Protein AF-A0A960RMK4-F1 (afdb_monomer_lite)

Structure (mmCIF, N/CA/C/O backbone):
data_AF-A0A960RMK4-F1
#
_entry.id   AF-A0A960RMK4-F1
#
loop_
_atom_site.group_PDB
_atom_site.id
_atom_site.type_symbol
_atom_site.label_atom_id
_atom_site.label_alt_id
_atom_site.label_comp_id
_atom_site.label_asym_id
_atom_site.label_entity_id
_atom_site.label_seq_id
_atom_site.pdbx_PDB_ins_code
_atom_site.Cartn_x
_atom_site.Cartn_y
_atom_site.Cartn_z
_atom_site.occupancy
_atom_site.B_iso_or_equiv
_atom_site.auth_seq_id
_atom_site.auth_comp_id
_atom_site.auth_asym_id
_atom_site.auth_atom_id
_atom_site.pdbx_PDB_model_num
ATOM 1 N N . MET A 1 1 ? -13.313 -23.308 -26.330 1.00 58.47 1 MET A N 1
ATOM 2 C CA . MET A 1 1 ? -13.647 -21.913 -26.695 1.00 58.47 1 MET A CA 1
ATOM 3 C C . MET A 1 1 ? -13.134 -20.930 -25.652 1.00 58.47 1 MET A C 1
ATOM 5 O O . MET A 1 1 ? -12.394 -20.040 -26.036 1.00 58.47 1 MET A O 1
ATOM 9 N N . GLU A 1 2 ? -13.405 -21.123 -24.357 1.00 51.91 2 GLU A N 1
ATOM 10 C CA . GLU A 1 2 ? -12.870 -20.263 -23.277 1.00 51.91 2 GLU A CA 1
ATOM 11 C C . GLU A 1 2 ? -11.334 -20.211 -23.240 1.00 51.91 2 GLU A C 1
ATOM 13 O O . GLU A 1 2 ? -10.766 -19.130 -23.286 1.00 51.91 2 GLU A O 1
ATOM 18 N N . LEU A 1 3 ? -10.645 -21.354 -23.345 1.00 53.25 3 LEU A N 1
ATOM 19 C CA . LEU A 1 3 ? -9.173 -21.387 -23.418 1.00 53.25 3 LEU A CA 1
ATOM 20 C C . LEU A 1 3 ? -8.594 -20.577 -24.599 1.00 53.25 3 LEU A C 1
ATOM 22 O O . LEU A 1 3 ? -7.519 -19.992 -24.498 1.00 53.25 3 LEU A O 1
ATOM 26 N N . VAL A 1 4 ? -9.311 -20.540 -25.728 1.00 59.16 4 VAL A N 1
ATOM 27 C CA . VAL A 1 4 ? -8.919 -19.752 -26.908 1.00 59.16 4 VAL A CA 1
ATOM 28 C C . VAL A 1 4 ? -9.184 -18.267 -26.656 1.00 59.16 4 VAL A C 1
ATOM 30 O O . VAL A 1 4 ? -8.341 -17.447 -27.003 1.00 59.16 4 VAL A O 1
ATOM 33 N N . ARG A 1 5 ? -10.299 -17.929 -25.989 1.00 64.38 5 ARG A N 1
ATOM 34 C CA . ARG A 1 5 ? -10.624 -16.566 -25.542 1.00 64.38 5 ARG A CA 1
ATOM 35 C C . ARG A 1 5 ? -9.543 -15.996 -24.638 1.00 64.38 5 ARG A C 1
ATOM 37 O O . ARG A 1 5 ? -9.053 -14.904 -24.896 1.00 64.38 5 ARG A O 1
ATOM 44 N N . ASP A 1 6 ? -9.172 -16.743 -23.607 1.00 62.78 6 ASP A N 1
ATOM 45 C CA . ASP A 1 6 ? -8.275 -16.262 -22.559 1.00 62.78 6 ASP A CA 1
ATOM 46 C C . ASP A 1 6 ? -6.847 -16.120 -23.084 1.00 62.78 6 ASP A C 1
ATOM 48 O O . ASP A 1 6 ? -6.177 -15.127 -22.804 1.00 62.78 6 ASP A O 1
ATOM 52 N N . LYS A 1 7 ? -6.412 -17.048 -23.949 1.00 66.94 7 LYS A N 1
ATOM 53 C CA . LYS A 1 7 ? -5.137 -16.921 -24.662 1.00 66.94 7 LYS A CA 1
ATOM 54 C C . LYS A 1 7 ? -5.109 -15.676 -25.550 1.00 66.94 7 LYS A C 1
ATOM 56 O O . LYS A 1 7 ? -4.106 -14.967 -25.574 1.00 66.94 7 LYS A O 1
ATOM 61 N N . LEU A 1 8 ? -6.204 -15.392 -26.254 1.00 62.94 8 LEU A N 1
ATOM 62 C CA . LEU A 1 8 ? -6.279 -14.237 -27.139 1.00 62.94 8 LEU A CA 1
ATOM 63 C C . LEU A 1 8 ? -6.331 -12.912 -26.363 1.00 62.94 8 LEU A C 1
ATOM 65 O O . LEU A 1 8 ? -5.638 -11.966 -26.727 1.00 62.94 8 LEU A O 1
ATOM 69 N N . MET A 1 9 ? -7.092 -12.855 -25.265 1.00 65.44 9 MET A N 1
ATOM 70 C CA . MET A 1 9 ? -7.125 -11.699 -24.362 1.00 65.44 9 MET A CA 1
ATOM 71 C C . MET A 1 9 ? -5.750 -11.422 -23.761 1.00 65.44 9 MET A C 1
ATOM 73 O O . MET A 1 9 ? -5.305 -10.279 -23.772 1.00 65.44 9 MET A O 1
ATOM 77 N N . PHE A 1 10 ? -5.038 -12.464 -23.330 1.00 70.38 10 PHE A N 1
ATOM 78 C CA . PHE A 1 10 ? -3.675 -12.339 -22.825 1.00 70.38 10 PHE A CA 1
ATOM 79 C C . PHE A 1 10 ? -2.706 -11.812 -23.892 1.00 70.38 10 PHE A C 1
ATOM 81 O O . PHE A 1 10 ? -1.902 -10.923 -23.616 1.00 70.38 10 PHE A O 1
ATOM 88 N N . GLU A 1 11 ? -2.780 -12.317 -25.129 1.00 68.00 11 GLU A N 1
ATOM 89 C CA . GLU A 1 11 ? -1.941 -11.817 -26.224 1.00 68.00 11 GLU A CA 1
ATOM 90 C C . GLU A 1 11 ? -2.252 -10.359 -26.579 1.00 68.00 11 GLU A C 1
ATOM 92 O O . GLU A 1 11 ? -1.323 -9.599 -26.860 1.00 68.00 11 GLU A O 1
ATOM 97 N N . ILE A 1 12 ? -3.522 -9.949 -26.516 1.00 66.38 12 ILE A N 1
ATOM 98 C CA . ILE A 1 12 ? -3.953 -8.561 -26.712 1.00 66.38 12 ILE A CA 1
ATOM 99 C C . ILE A 1 12 ? -3.427 -7.672 -25.579 1.00 66.38 12 ILE A C 1
ATOM 101 O O . ILE A 1 12 ? -2.800 -6.648 -25.849 1.00 66.38 12 ILE A O 1
ATOM 105 N N . GLU A 1 13 ? -3.621 -8.062 -24.320 1.00 68.69 13 GLU A N 1
ATOM 106 C CA . GLU A 1 13 ? -3.177 -7.294 -23.151 1.00 68.69 13 GLU A CA 1
ATOM 107 C C . GLU A 1 13 ? -1.658 -7.148 -23.103 1.00 68.69 13 GLU A C 1
ATOM 109 O O . GLU A 1 13 ? -1.150 -6.043 -22.919 1.00 68.69 13 GLU A O 1
ATOM 114 N N . ASN A 1 14 ? -0.925 -8.231 -23.357 1.00 68.38 14 ASN A N 1
ATOM 115 C CA . ASN A 1 14 ? 0.532 -8.209 -23.395 1.00 68.38 14 ASN A CA 1
ATOM 116 C C . ASN A 1 14 ? 1.047 -7.388 -24.589 1.00 68.38 14 ASN A C 1
ATOM 118 O O . ASN A 1 14 ? 2.024 -6.653 -24.470 1.00 68.38 14 ASN A O 1
ATOM 122 N N . SER A 1 15 ? 0.353 -7.443 -25.731 1.00 64.50 15 SER A N 1
ATOM 123 C CA . SER A 1 15 ? 0.659 -6.594 -26.885 1.00 64.50 15 SER A CA 1
ATOM 124 C C . SER A 1 15 ? 0.472 -5.114 -26.550 1.00 64.50 15 SER A C 1
ATOM 126 O O . SER A 1 15 ? 1.377 -4.326 -26.811 1.00 64.50 15 SER A O 1
ATOM 128 N N . PHE A 1 16 ? -0.635 -4.729 -25.906 1.00 64.69 16 PHE A N 1
ATOM 129 C CA . PHE A 1 16 ? -0.842 -3.353 -25.441 1.00 64.69 16 PHE A CA 1
ATOM 130 C C . PHE A 1 16 ? 0.219 -2.915 -24.430 1.00 64.69 16 PHE A C 1
ATOM 132 O O . PHE A 1 16 ? 0.736 -1.807 -24.554 1.00 64.69 16 PHE A O 1
ATOM 139 N N . LEU A 1 17 ? 0.603 -3.793 -23.499 1.00 61.59 17 LEU A N 1
ATOM 140 C CA . LEU A 1 17 ? 1.671 -3.526 -22.539 1.00 61.59 17 LEU A CA 1
ATOM 141 C C . LEU A 1 17 ? 2.999 -3.253 -23.270 1.00 61.59 17 LEU A C 1
ATOM 143 O O . LEU A 1 17 ? 3.640 -2.227 -23.063 1.00 61.59 17 LEU A O 1
ATOM 147 N N . ILE A 1 18 ? 3.387 -4.119 -24.208 1.00 58.09 18 ILE A N 1
ATOM 148 C CA . ILE A 1 18 ? 4.608 -3.949 -25.011 1.00 58.09 18 ILE A CA 1
ATOM 149 C C . ILE A 1 18 ? 4.544 -2.661 -25.856 1.00 58.09 18 ILE A C 1
ATOM 151 O O . ILE A 1 18 ? 5.548 -1.953 -25.958 1.00 58.09 18 ILE A O 1
ATOM 155 N N . ALA A 1 19 ? 3.379 -2.303 -26.410 1.00 58.53 19 ALA A N 1
ATOM 156 C CA . ALA A 1 19 ? 3.154 -1.016 -27.088 1.00 58.53 19 ALA A CA 1
ATOM 157 C C . ALA A 1 19 ? 3.479 0.157 -26.169 1.00 58.53 19 ALA A C 1
ATOM 159 O O . ALA A 1 19 ? 4.222 1.074 -26.513 1.00 58.53 19 ALA A O 1
ATOM 160 N N . GLU A 1 20 ? 2.897 0.097 -24.978 1.00 56.25 20 GLU A N 1
ATOM 161 C CA . GLU A 1 20 ? 2.933 1.146 -23.979 1.00 56.25 20 GLU A CA 1
ATOM 162 C C . GLU A 1 20 ? 4.355 1.366 -23.440 1.00 56.25 20 GLU A C 1
ATOM 164 O O . GLU A 1 20 ? 4.701 2.493 -23.079 1.00 56.25 20 GLU A O 1
ATOM 169 N N . TYR A 1 21 ? 5.202 0.329 -23.473 1.00 48.53 21 TYR A N 1
ATOM 170 C CA . TYR A 1 21 ? 6.574 0.361 -22.962 1.00 48.53 21 TYR A CA 1
ATOM 171 C C . TYR A 1 21 ? 7.688 0.446 -24.025 1.00 48.53 21 TYR A C 1
ATOM 173 O O . TYR A 1 21 ? 8.774 0.925 -23.697 1.00 48.53 21 TYR A O 1
ATOM 181 N N . SER A 1 22 ? 7.473 0.031 -25.281 1.00 52.53 22 SER A N 1
ATOM 182 C CA . SER A 1 22 ? 8.566 -0.106 -26.271 1.00 52.53 22 SER A CA 1
ATOM 183 C C . SER A 1 22 ? 9.164 1.214 -26.778 1.00 52.53 22 SER A C 1
ATOM 185 O O . SER A 1 22 ? 10.320 1.232 -27.201 1.00 52.53 22 SER A O 1
ATOM 187 N N . LYS A 1 23 ? 8.413 2.328 -26.746 1.00 53.72 23 LYS A N 1
ATOM 188 C CA . LYS A 1 23 ? 8.837 3.689 -27.163 1.00 53.72 23 LYS A CA 1
ATOM 189 C C . LYS A 1 23 ? 9.556 3.791 -28.530 1.00 53.72 23 LYS A C 1
ATOM 191 O O . LYS A 1 23 ? 10.166 4.817 -28.827 1.00 53.72 23 LYS A O 1
ATOM 196 N N . LYS A 1 24 ? 9.482 2.773 -29.395 1.00 55.53 24 LYS A N 1
ATOM 197 C CA . LYS A 1 24 ? 10.110 2.756 -30.725 1.00 55.53 24 LYS A CA 1
ATOM 198 C C . LYS A 1 24 ? 9.036 2.700 -31.814 1.00 55.53 24 LYS A C 1
ATOM 200 O O . LYS A 1 24 ? 8.292 1.719 -31.871 1.00 55.53 24 LYS A O 1
ATOM 205 N N . PRO A 1 25 ? 8.987 3.675 -32.743 1.00 58.62 25 PRO A N 1
ATOM 206 C CA . PRO A 1 25 ? 7.979 3.716 -33.809 1.00 58.62 25 PRO A CA 1
ATOM 207 C C . PRO A 1 25 ? 7.900 2.436 -34.659 1.00 58.62 25 PRO A C 1
ATOM 209 O O . PRO A 1 25 ? 6.814 2.008 -35.043 1.00 58.62 25 PRO A O 1
ATOM 212 N N . ALA A 1 26 ? 9.038 1.780 -34.903 1.00 62.16 26 ALA A N 1
ATOM 213 C CA . ALA A 1 26 ? 9.099 0.533 -35.666 1.00 62.16 26 ALA A CA 1
ATOM 214 C C . ALA A 1 26 ? 8.510 -0.679 -34.915 1.00 62.16 26 ALA A C 1
ATOM 216 O O . ALA A 1 26 ? 7.979 -1.593 -35.543 1.00 62.16 26 ALA A O 1
ATOM 217 N N . GLU A 1 27 ? 8.584 -0.701 -33.581 1.00 57.62 27 GLU A N 1
ATOM 218 C CA . GLU A 1 27 ? 7.978 -1.758 -32.759 1.00 57.62 27 GLU A CA 1
ATOM 219 C C . GLU A 1 27 ? 6.467 -1.526 -32.616 1.00 57.62 27 GLU A C 1
ATOM 221 O O . GLU A 1 27 ? 5.698 -2.477 -32.734 1.00 57.62 27 GLU A O 1
ATOM 226 N N . MET A 1 28 ? 6.030 -0.263 -32.537 1.00 54.56 28 MET A N 1
ATOM 227 C CA . MET A 1 28 ? 4.612 0.122 -32.589 1.00 54.56 28 MET A CA 1
ATOM 228 C C . MET A 1 28 ? 3.940 -0.237 -33.921 1.00 54.56 28 MET A C 1
ATOM 230 O O . MET A 1 28 ? 2.804 -0.701 -33.922 1.00 54.56 28 MET A O 1
ATOM 234 N N . GLN A 1 29 ? 4.630 -0.082 -35.056 1.00 66.88 29 GLN A N 1
ATOM 235 C CA . GLN A 1 29 ? 4.105 -0.514 -36.360 1.00 66.88 29 GLN A CA 1
ATOM 236 C C . GLN A 1 29 ? 3.984 -2.039 -36.470 1.00 66.88 29 GLN A C 1
ATOM 238 O O . GLN A 1 29 ? 2.957 -2.538 -36.929 1.00 66.88 29 GLN A O 1
ATOM 243 N N . LYS A 1 30 ? 5.001 -2.790 -36.022 1.00 69.19 30 LYS A N 1
ATOM 244 C CA . LYS A 1 30 ? 4.942 -4.263 -35.978 1.00 69.19 30 LYS A CA 1
ATOM 245 C C . LYS A 1 30 ? 3.815 -4.752 -35.076 1.00 69.19 30 LYS A C 1
ATOM 247 O O . LYS A 1 30 ? 3.143 -5.728 -35.394 1.00 69.19 30 LYS A O 1
ATOM 252 N N . LEU A 1 31 ? 3.599 -4.052 -33.970 1.00 63.72 31 LEU A N 1
ATOM 253 C CA . LEU A 1 31 ? 2.524 -4.347 -33.050 1.00 63.72 31 LEU A CA 1
ATOM 254 C C . LEU A 1 31 ? 1.151 -4.011 -33.635 1.00 63.72 31 LEU A C 1
ATOM 256 O O . LEU A 1 31 ? 0.260 -4.840 -33.540 1.00 63.72 31 LEU A O 1
ATOM 260 N N . GLY A 1 32 ? 0.988 -2.854 -34.282 1.00 67.94 32 GLY A N 1
ATOM 261 C CA . GLY A 1 32 ? -0.248 -2.498 -34.981 1.00 67.94 32 GLY A CA 1
ATOM 262 C C . GLY A 1 32 ? -0.635 -3.545 -36.027 1.00 67.94 32 GLY A C 1
ATOM 263 O O . GLY A 1 32 ? -1.787 -3.957 -36.082 1.00 67.94 32 GLY A O 1
ATOM 264 N N . ALA A 1 33 ? 0.343 -4.065 -36.778 1.00 73.38 33 ALA A N 1
ATOM 265 C CA . ALA A 1 33 ? 0.119 -5.158 -37.723 1.00 73.38 33 ALA A CA 1
ATOM 266 C C . ALA A 1 33 ? -0.308 -6.467 -37.031 1.00 73.38 33 ALA A C 1
ATOM 268 O O . ALA A 1 33 ? -1.240 -7.124 -37.485 1.00 73.38 33 ALA A O 1
ATOM 269 N N . LYS A 1 34 ? 0.335 -6.831 -35.912 1.00 71.00 34 LYS A N 1
ATOM 270 C CA . LYS A 1 34 ? -0.031 -8.018 -35.119 1.00 71.00 34 LYS A CA 1
ATOM 271 C C . LYS A 1 34 ? -1.421 -7.886 -34.486 1.00 71.00 34 LYS A C 1
ATOM 273 O O . LYS A 1 34 ? -2.164 -8.855 -34.393 1.00 71.00 34 LYS A O 1
ATOM 278 N N . ILE A 1 35 ? -1.769 -6.681 -34.058 1.00 63.19 35 ILE A N 1
ATOM 279 C CA . ILE A 1 35 ? -3.059 -6.348 -33.467 1.00 63.19 35 ILE A CA 1
ATOM 280 C C . ILE A 1 35 ? -4.185 -6.434 -34.518 1.00 63.19 35 ILE A C 1
ATOM 282 O O . ILE A 1 35 ? -5.226 -7.026 -34.237 1.00 63.19 35 ILE A O 1
ATOM 286 N N . GLU A 1 36 ? -3.978 -5.923 -35.735 1.00 70.69 36 GLU A N 1
ATOM 287 C CA . GLU A 1 36 ? -4.956 -6.058 -36.828 1.00 70.69 36 GLU A CA 1
ATOM 288 C C . GLU A 1 36 ? -5.134 -7.516 -37.286 1.00 70.69 36 GLU A C 1
ATOM 290 O O . GLU A 1 36 ? -6.247 -7.929 -37.609 1.00 70.69 36 GLU A O 1
ATOM 295 N N . ASP A 1 37 ? -4.077 -8.330 -37.246 1.00 76.06 37 ASP A N 1
ATOM 296 C CA . ASP A 1 37 ? -4.151 -9.772 -37.526 1.00 76.06 37 ASP A CA 1
ATOM 297 C C . ASP A 1 37 ? -5.001 -10.526 -36.479 1.00 76.06 37 ASP A C 1
ATOM 299 O O . ASP A 1 37 ? -5.894 -11.316 -36.814 1.00 76.06 37 ASP A O 1
ATOM 303 N N . LEU A 1 38 ? -4.814 -10.202 -35.192 1.00 68.19 38 LEU A N 1
ATOM 304 C CA . LEU A 1 38 ? -5.648 -10.717 -34.097 1.00 68.19 38 LEU A CA 1
ATOM 305 C C . LEU A 1 38 ? -7.111 -10.271 -34.239 1.00 68.19 38 LEU A C 1
ATOM 307 O O . LEU A 1 38 ? -8.026 -11.069 -34.021 1.00 68.19 38 LEU A O 1
ATOM 311 N N . ARG A 1 39 ? -7.348 -9.023 -34.659 1.00 66.56 39 ARG A N 1
ATOM 312 C CA . ARG A 1 39 ? -8.688 -8.494 -34.946 1.00 66.56 39 ARG A CA 1
ATOM 313 C C . ARG A 1 39 ? -9.351 -9.220 -36.119 1.00 66.56 39 ARG A C 1
ATOM 315 O O . ARG A 1 39 ? -10.523 -9.575 -36.022 1.00 66.56 39 ARG A O 1
ATOM 322 N N . GLY A 1 40 ? -8.615 -9.500 -37.194 1.00 72.94 40 GLY A N 1
ATOM 323 C CA . GLY A 1 40 ? -9.100 -10.313 -38.313 1.00 72.94 40 GLY A CA 1
ATOM 324 C C . GLY A 1 40 ? -9.511 -11.717 -37.866 1.00 72.94 40 GLY A C 1
ATOM 325 O O . GLY A 1 40 ? -10.598 -12.188 -38.199 1.00 72.94 40 GLY A O 1
ATOM 326 N N . THR A 1 41 ? -8.696 -12.346 -37.018 1.00 71.88 41 THR A N 1
ATOM 327 C CA . THR A 1 41 ? -8.996 -13.660 -36.428 1.00 71.88 41 THR A CA 1
ATOM 328 C C . THR A 1 41 ? -10.256 -13.622 -35.551 1.00 71.88 41 THR A C 1
ATOM 330 O O . THR A 1 41 ? -11.104 -14.511 -35.648 1.00 71.88 41 THR A O 1
ATOM 333 N N . LEU A 1 42 ? -10.444 -12.566 -34.754 1.00 64.12 42 LEU A N 1
ATOM 334 C CA . LEU A 1 42 ? -11.651 -12.352 -33.944 1.00 64.12 42 LEU A CA 1
ATOM 335 C C . LEU A 1 42 ? -12.916 -12.170 -34.784 1.00 64.12 42 LEU A C 1
ATOM 337 O O . LEU A 1 42 ? -13.954 -12.750 -34.467 1.00 64.12 42 LEU A O 1
ATOM 341 N N . LEU A 1 43 ? -12.828 -11.404 -35.872 1.00 66.31 43 LEU A N 1
ATOM 342 C CA . LEU A 1 43 ? -13.954 -11.141 -36.771 1.00 66.31 43 LEU A CA 1
ATOM 343 C C . LEU A 1 43 ? -14.430 -12.401 -37.508 1.00 66.31 43 LEU A C 1
ATOM 345 O O . LEU A 1 43 ? -15.610 -12.509 -37.823 1.00 66.31 43 LEU A O 1
ATOM 349 N N . THR A 1 44 ? -13.566 -13.401 -37.716 1.00 73.06 44 THR A N 1
ATOM 350 C CA . THR A 1 44 ? -14.003 -14.708 -38.254 1.00 73.06 44 THR A CA 1
ATOM 351 C C . THR A 1 44 ? -14.843 -15.531 -37.268 1.00 73.06 44 THR A C 1
ATOM 353 O O . THR A 1 44 ? -15.496 -16.488 -37.674 1.00 73.06 44 THR A O 1
ATOM 356 N N . HIS A 1 45 ? -14.873 -15.139 -35.989 1.00 70.38 45 HIS A N 1
ATOM 357 C CA . HIS A 1 45 ? -15.615 -15.794 -34.906 1.00 70.38 45 HIS A CA 1
ATOM 358 C C . HIS A 1 45 ? -16.539 -14.804 -34.173 1.00 70.38 45 HIS A C 1
ATOM 360 O O . HIS A 1 45 ? -16.764 -14.926 -32.968 1.00 70.38 45 HIS A O 1
ATOM 366 N N . GLN A 1 46 ? -17.048 -13.803 -34.898 1.00 58.62 46 GLN A N 1
ATOM 367 C CA . GLN A 1 46 ? -17.696 -12.606 -34.356 1.00 58.62 46 GLN A CA 1
ATOM 368 C C . GLN A 1 46 ? -18.799 -12.902 -33.320 1.00 58.62 46 GLN A C 1
ATOM 370 O O . GLN A 1 46 ? -18.827 -12.266 -32.266 1.00 58.62 46 GLN A O 1
ATOM 375 N N . ASP A 1 47 ? -19.620 -13.932 -33.545 1.00 67.62 47 ASP A N 1
ATOM 376 C CA . ASP A 1 47 ? -20.706 -14.323 -32.632 1.00 67.62 47 ASP A CA 1
ATOM 377 C C . ASP A 1 47 ? -20.210 -14.805 -31.253 1.00 67.62 47 ASP A C 1
ATOM 379 O O . ASP A 1 47 ? -20.913 -14.664 -30.254 1.00 67.62 47 ASP A O 1
ATOM 383 N N . ALA A 1 48 ? -18.989 -15.346 -31.169 1.00 62.34 48 ALA A N 1
ATOM 384 C CA . ALA A 1 48 ? -18.408 -15.870 -29.930 1.00 62.34 48 ALA A CA 1
ATOM 385 C C . ALA A 1 48 ? -17.566 -14.838 -29.156 1.00 62.34 48 ALA A C 1
ATOM 387 O O . ALA A 1 48 ? -17.268 -15.054 -27.981 1.00 62.34 48 ALA A O 1
ATOM 388 N N . PHE A 1 49 ? -17.173 -13.726 -29.792 1.00 65.19 49 PHE A N 1
ATOM 389 C CA . PHE A 1 49 ? -16.204 -12.776 -29.228 1.00 65.19 49 PHE A CA 1
ATOM 390 C C . PHE A 1 49 ? -16.606 -11.300 -29.347 1.00 65.19 49 PHE A C 1
ATOM 392 O O . PHE A 1 49 ? -15.776 -10.420 -29.122 1.00 65.19 49 PHE A O 1
ATOM 399 N N . GLN A 1 50 ? -17.871 -11.000 -29.646 1.00 69.56 50 GLN A N 1
ATOM 400 C CA . GLN A 1 50 ? -18.350 -9.625 -29.822 1.00 69.56 50 GLN A CA 1
ATOM 401 C C . GLN A 1 50 ? -18.044 -8.709 -28.619 1.00 69.56 50 GLN A C 1
ATOM 403 O O . GLN A 1 50 ? -17.731 -7.535 -28.802 1.00 69.56 50 GLN A O 1
ATOM 408 N N . GLU A 1 51 ? -18.074 -9.234 -27.390 1.00 65.56 51 GLU A N 1
ATOM 409 C CA . GLU A 1 51 ? -17.709 -8.474 -26.185 1.00 65.56 51 GLU A CA 1
ATOM 410 C C . GLU A 1 51 ? -16.222 -8.080 -26.169 1.00 65.56 51 GLU A C 1
ATOM 412 O O . GLU A 1 51 ? -15.887 -6.932 -25.877 1.00 65.56 51 GLU A O 1
ATOM 417 N N . VAL A 1 52 ? -15.338 -9.002 -26.558 1.00 64.25 52 VAL A N 1
ATOM 418 C CA . VAL A 1 52 ? -13.888 -8.775 -26.657 1.00 64.25 52 VAL A CA 1
ATOM 419 C C . VAL A 1 52 ? -13.575 -7.755 -27.752 1.00 64.25 52 VAL A C 1
ATOM 421 O O . VAL A 1 52 ? -12.790 -6.836 -27.530 1.00 64.25 52 VAL A O 1
ATOM 424 N N . ILE A 1 53 ? -14.244 -7.867 -28.904 1.00 64.81 53 ILE A N 1
ATOM 425 C CA . ILE A 1 53 ? -14.115 -6.919 -30.021 1.00 64.81 53 ILE A CA 1
ATOM 426 C C . ILE A 1 53 ? -14.547 -5.511 -29.583 1.00 64.81 53 ILE A C 1
ATOM 428 O O . ILE A 1 53 ? -13.840 -4.541 -29.844 1.00 64.81 53 ILE A O 1
ATOM 432 N N . ASN A 1 54 ? -15.652 -5.389 -28.843 1.00 70.00 54 ASN A N 1
ATOM 433 C CA . ASN A 1 54 ? -16.134 -4.095 -28.354 1.00 70.00 54 ASN A CA 1
ATOM 434 C C . ASN A 1 54 ? -15.174 -3.461 -27.330 1.00 70.00 54 ASN A C 1
ATOM 436 O O . ASN A 1 54 ? -14.932 -2.254 -27.377 1.00 70.00 54 ASN A O 1
ATOM 440 N N . GLN A 1 55 ? -14.614 -4.254 -26.408 1.00 66.56 55 GLN A N 1
ATOM 441 C CA . GLN A 1 55 ? -13.612 -3.771 -25.447 1.00 66.56 55 GLN A CA 1
ATOM 442 C C . GLN A 1 55 ? -12.318 -3.334 -26.147 1.00 66.56 55 GLN A C 1
ATOM 444 O O . GLN A 1 55 ? -11.713 -2.325 -25.771 1.00 66.56 55 GLN A O 1
ATOM 449 N N . TYR A 1 56 ? -11.925 -4.071 -27.186 1.00 66.62 56 TYR A N 1
ATOM 450 C CA . TYR A 1 56 ? -10.789 -3.757 -28.038 1.00 66.62 56 TYR A CA 1
ATOM 451 C C . TYR A 1 56 ? -10.991 -2.431 -28.792 1.00 66.62 56 TYR A C 1
ATOM 453 O O . TYR A 1 56 ? -10.164 -1.529 -28.654 1.00 66.62 56 TYR A O 1
ATOM 461 N N . ASP A 1 57 ? -12.106 -2.266 -29.512 1.00 69.00 57 ASP A N 1
ATOM 462 C CA . ASP A 1 57 ? -12.374 -1.071 -30.324 1.00 69.00 57 ASP A CA 1
ATOM 463 C C . ASP A 1 57 ? -12.458 0.193 -29.451 1.00 69.00 57 ASP A C 1
ATOM 465 O O . ASP A 1 57 ? -11.910 1.231 -29.814 1.00 69.00 57 ASP A O 1
ATOM 469 N N . GLN A 1 58 ? -13.061 0.113 -28.259 1.00 68.31 58 GLN A N 1
ATOM 470 C CA . GLN A 1 58 ? -13.125 1.240 -27.316 1.00 68.31 58 GLN A CA 1
ATOM 471 C C . GLN A 1 58 ? -11.739 1.677 -26.818 1.00 68.31 58 GLN A C 1
ATOM 473 O O . GLN A 1 58 ? -11.448 2.874 -26.745 1.00 68.31 58 GLN A O 1
ATOM 478 N N . ARG A 1 59 ? -10.858 0.723 -26.492 1.00 64.50 59 ARG A N 1
ATOM 479 C CA . ARG A 1 59 ? -9.488 1.027 -26.051 1.00 64.50 59 ARG A CA 1
ATOM 480 C C . ARG A 1 59 ? -8.623 1.542 -27.194 1.00 64.50 59 ARG A C 1
ATOM 482 O O . ARG A 1 59 ? -7.906 2.522 -27.005 1.00 64.50 59 ARG A O 1
ATOM 489 N N . TYR A 1 60 ? -8.714 0.917 -28.366 1.00 61.84 60 TYR A N 1
ATOM 490 C CA . TYR A 1 60 ? -7.985 1.336 -29.557 1.00 61.84 60 TYR A CA 1
ATOM 491 C C . TYR A 1 60 ? -8.404 2.750 -29.976 1.00 61.84 60 TYR A C 1
ATOM 493 O O . TYR A 1 60 ? -7.551 3.625 -30.066 1.00 61.84 60 TYR A O 1
ATOM 501 N N . LEU A 1 61 ? -9.709 3.030 -30.092 1.00 60.41 61 LEU A N 1
ATOM 502 C CA . LEU A 1 61 ? -10.232 4.364 -30.417 1.00 60.41 61 LEU A CA 1
ATOM 503 C C . LEU A 1 61 ? -9.845 5.425 -29.373 1.00 60.41 61 LEU A C 1
ATOM 505 O O . LEU A 1 61 ? -9.486 6.542 -29.743 1.00 60.41 61 LEU A O 1
ATOM 509 N N . GLY A 1 62 ? -9.817 5.072 -28.084 1.00 61.38 62 GLY A N 1
ATOM 510 C CA . GLY A 1 62 ? -9.343 5.958 -27.015 1.00 61.38 62 GLY A CA 1
ATOM 511 C C . GLY A 1 62 ? -7.850 6.319 -27.093 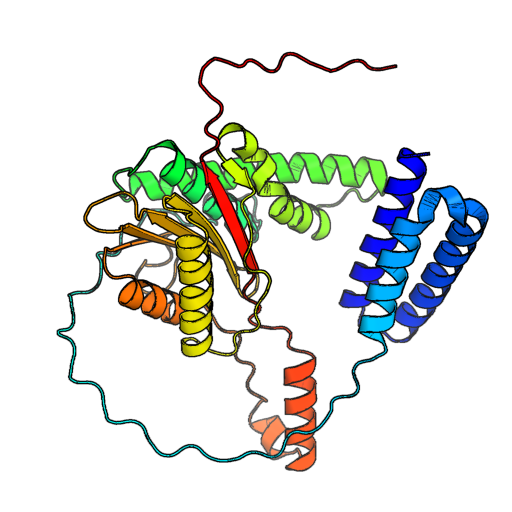1.00 61.38 62 GLY A C 1
ATOM 512 O O . GLY A 1 62 ? -7.444 7.353 -26.553 1.00 61.38 62 GLY A O 1
ATOM 513 N N . LEU A 1 63 ? -7.034 5.504 -27.774 1.00 52.69 63 LEU A N 1
ATOM 514 C CA . LEU A 1 63 ? -5.620 5.793 -28.043 1.00 52.69 63 LEU A CA 1
ATOM 515 C C . LEU A 1 63 ? -5.431 6.737 -29.241 1.00 52.69 63 LEU A C 1
ATOM 517 O O . LEU A 1 63 ? -4.455 7.484 -29.261 1.00 52.69 63 LEU A O 1
ATOM 521 N N . ILE A 1 64 ? -6.363 6.744 -30.201 1.00 44.12 64 ILE A N 1
ATOM 522 C CA . ILE A 1 64 ? -6.288 7.549 -31.439 1.00 44.12 64 ILE A CA 1
ATOM 523 C C . ILE A 1 64 ? -7.120 8.845 -31.398 1.00 44.12 64 ILE A C 1
ATOM 525 O O . ILE A 1 64 ? -6.824 9.752 -32.167 1.00 44.12 64 ILE A O 1
ATOM 529 N N . SER A 1 65 ? -8.121 8.994 -30.515 1.00 44.53 65 SER A N 1
ATOM 530 C CA . SER A 1 65 ? -9.065 10.136 -30.554 1.00 44.53 65 SER A CA 1
ATOM 531 C C . SER A 1 65 ? -8.766 11.319 -29.613 1.00 44.53 65 SER A C 1
ATOM 533 O O . SER A 1 65 ? -9.659 12.129 -29.351 1.00 44.53 65 SER A O 1
ATOM 535 N N . LYS A 1 66 ? -7.555 11.468 -29.063 1.00 42.09 66 LYS A N 1
ATOM 536 C CA . LYS A 1 66 ? -7.238 12.612 -28.183 1.00 42.09 66 LYS A CA 1
ATOM 537 C C . LYS A 1 66 ? -6.823 13.865 -28.969 1.00 42.09 66 LYS A C 1
ATOM 539 O O . LYS A 1 66 ? -5.670 14.279 -28.906 1.00 42.09 66 LYS A O 1
ATOM 544 N N . GLU A 1 67 ? -7.785 14.512 -29.626 1.00 35.16 67 GLU A N 1
ATOM 545 C CA . GLU A 1 67 ? -7.752 15.963 -29.873 1.00 35.16 67 GLU A CA 1
ATOM 546 C C . GLU A 1 67 ? -8.624 16.666 -28.819 1.00 35.16 67 GLU A C 1
ATOM 548 O O . GLU A 1 67 ? -9.761 16.271 -28.561 1.00 35.16 67 GLU A O 1
ATOM 553 N N . ALA A 1 68 ? -8.073 17.678 -28.148 1.00 34.84 68 ALA A N 1
ATOM 554 C CA . ALA A 1 68 ? -8.723 18.361 -27.031 1.00 34.84 68 ALA A CA 1
ATOM 555 C C . ALA A 1 68 ? -9.564 19.567 -27.498 1.00 34.84 68 ALA A C 1
ATOM 557 O O . ALA A 1 68 ? -9.071 20.365 -28.297 1.00 34.84 68 ALA A O 1
ATOM 558 N N . PRO A 1 69 ? -10.775 19.801 -26.950 1.00 35.12 69 PRO A N 1
ATOM 559 C CA . PRO A 1 69 ? -11.418 21.104 -27.030 1.00 35.12 69 PRO A CA 1
ATOM 560 C C . PRO A 1 69 ? -10.812 22.065 -25.996 1.00 35.12 69 PRO A C 1
ATOM 562 O O . PRO A 1 69 ? -10.476 21.689 -24.873 1.00 35.12 69 PRO A O 1
ATOM 565 N N . ASN A 1 70 ? -10.697 23.328 -26.396 1.00 40.34 70 ASN A N 1
ATOM 566 C CA . ASN A 1 70 ? -10.082 24.419 -25.648 1.00 40.34 70 ASN A CA 1
ATOM 567 C C . ASN A 1 70 ? -11.148 25.171 -24.815 1.00 40.34 70 ASN A C 1
ATOM 569 O O . ASN A 1 70 ? -12.054 25.744 -25.425 1.00 40.34 70 ASN A O 1
ATOM 573 N N . PRO A 1 71 ? -11.088 25.224 -23.466 1.00 37.91 71 PRO A N 1
ATOM 574 C CA . PRO A 1 71 ? -11.977 26.076 -22.690 1.00 37.91 71 PRO A CA 1
ATOM 575 C C . PRO A 1 71 ? -11.273 27.348 -22.198 1.00 37.91 71 PRO A C 1
ATOM 577 O O . PRO A 1 71 ? -10.209 27.332 -21.578 1.00 37.91 71 PRO A O 1
ATOM 580 N N . THR A 1 72 ? -11.927 28.476 -22.458 1.00 35.16 72 THR A N 1
ATOM 581 C CA . THR A 1 72 ? -11.537 29.824 -22.044 1.00 35.16 72 THR A CA 1
ATOM 582 C C . THR A 1 72 ? -11.601 29.973 -20.519 1.00 35.16 72 THR A C 1
ATOM 584 O O . THR A 1 72 ? -12.588 29.621 -19.875 1.00 35.16 72 THR A O 1
ATOM 587 N N . ARG A 1 73 ? -10.533 30.520 -19.931 1.00 31.11 73 ARG A N 1
ATOM 588 C CA . ARG A 1 73 ? -10.322 30.664 -18.484 1.00 31.11 73 ARG A CA 1
ATOM 589 C C . ARG A 1 73 ? -11.002 31.934 -17.950 1.00 31.11 73 ARG A C 1
ATOM 591 O O . ARG A 1 73 ? -10.584 33.033 -18.297 1.00 31.11 73 ARG A O 1
ATOM 598 N N . GLN A 1 74 ? -11.991 31.798 -17.063 1.00 32.09 74 GLN A N 1
ATOM 599 C CA . GLN A 1 74 ? -12.420 32.879 -16.161 1.00 32.09 74 GLN A CA 1
ATOM 600 C C . GLN A 1 74 ? -11.750 32.708 -14.793 1.00 32.09 74 GLN A C 1
ATOM 602 O O . GLN A 1 74 ? -11.697 31.612 -14.239 1.00 32.09 74 GLN A O 1
ATOM 607 N N . THR A 1 75 ? -11.216 33.799 -14.253 1.00 32.81 75 THR A N 1
ATOM 608 C CA . THR A 1 75 ? -10.578 33.868 -12.934 1.00 32.81 75 THR A CA 1
ATOM 609 C C . THR A 1 75 ? -11.626 34.022 -11.821 1.00 32.81 75 THR A C 1
ATOM 611 O O . THR A 1 75 ? -12.392 34.988 -11.847 1.00 32.81 75 THR A O 1
ATOM 614 N N . PRO A 1 76 ? -11.669 33.138 -10.801 1.00 37.09 76 PRO A N 1
ATOM 615 C CA . PRO A 1 76 ? -12.527 33.333 -9.636 1.00 37.09 76 PRO A CA 1
ATOM 616 C C . PRO A 1 76 ? -11.909 34.303 -8.620 1.00 37.09 76 PRO A C 1
ATOM 618 O O . PRO A 1 76 ? -10.695 34.342 -8.410 1.00 37.09 76 PRO A O 1
ATOM 621 N N . LYS A 1 77 ? -12.784 35.059 -7.954 1.00 35.78 77 LYS A N 1
ATOM 622 C CA . LYS A 1 77 ? -12.486 36.006 -6.869 1.00 35.78 77 LYS A CA 1
ATOM 623 C C . LYS A 1 77 ? -11.996 35.266 -5.601 1.00 35.78 77 LYS A C 1
ATOM 625 O O . LYS A 1 77 ? -12.473 34.160 -5.346 1.00 35.78 77 LYS A O 1
ATOM 630 N N . PRO A 1 78 ? -11.090 35.843 -4.781 1.00 36.38 78 PRO A N 1
ATOM 631 C CA . PRO A 1 78 ? -10.502 35.135 -3.644 1.00 36.38 78 PRO A CA 1
ATOM 632 C C . PRO A 1 78 ? -11.535 34.838 -2.552 1.00 36.38 78 PRO A C 1
ATOM 634 O O . PRO A 1 78 ? -12.269 35.729 -2.120 1.00 36.38 78 PRO A O 1
ATOM 637 N N . ALA A 1 79 ? -11.553 33.591 -2.082 1.00 40.56 79 ALA A N 1
ATOM 638 C CA . ALA A 1 79 ? -12.334 33.174 -0.924 1.00 40.56 79 ALA A CA 1
ATOM 639 C C . ALA A 1 79 ? -11.723 33.714 0.392 1.00 40.56 79 ALA A C 1
ATOM 641 O O . ALA A 1 79 ? -10.503 33.897 0.480 1.00 40.56 79 ALA A O 1
ATOM 642 N N . PRO A 1 80 ? -12.546 33.969 1.426 1.00 40.22 80 PRO A N 1
ATOM 643 C CA . PRO A 1 80 ? -12.078 34.473 2.714 1.00 40.22 80 PRO A CA 1
ATOM 644 C C . PRO A 1 80 ? -11.164 33.467 3.429 1.00 40.22 80 PRO A C 1
ATOM 646 O O . PRO A 1 80 ? -11.400 32.258 3.407 1.00 40.22 80 PRO A O 1
ATOM 649 N N . LYS A 1 81 ? -10.117 33.987 4.085 1.00 37.50 81 LYS A N 1
ATOM 650 C CA . LYS A 1 81 ? -9.123 33.189 4.817 1.00 37.50 81 LYS A CA 1
ATOM 651 C C . LYS A 1 81 ? -9.789 32.383 5.947 1.00 37.50 81 LYS A C 1
ATOM 653 O O . LYS A 1 81 ? -10.472 32.984 6.781 1.00 37.50 81 LYS A O 1
ATOM 658 N N . PRO A 1 82 ? -9.568 31.058 6.021 1.00 38.84 82 PRO A N 1
ATOM 659 C CA . PRO A 1 82 ? -10.064 30.249 7.125 1.00 38.84 82 PRO A CA 1
ATOM 660 C C . PRO A 1 82 ? -9.376 30.648 8.436 1.00 38.84 82 PRO A C 1
ATOM 662 O O . PRO A 1 82 ? -8.193 30.997 8.460 1.00 38.84 82 PRO A O 1
ATOM 665 N N . LYS A 1 83 ? -10.140 30.611 9.533 1.00 36.62 83 LYS A N 1
ATOM 666 C CA . LYS A 1 83 ? -9.620 30.849 10.886 1.00 36.62 83 LYS A CA 1
ATOM 667 C C . LYS A 1 83 ? -8.562 29.790 11.244 1.00 36.62 83 LYS A C 1
ATOM 669 O O . LYS A 1 83 ? -8.705 28.647 10.807 1.00 36.62 83 LYS A O 1
ATOM 674 N N . PRO A 1 84 ? -7.541 30.132 12.053 1.00 37.41 84 PRO A N 1
ATOM 675 C CA . PRO A 1 84 ? -6.511 29.182 12.462 1.00 37.41 84 PRO A CA 1
ATOM 676 C C . PRO A 1 84 ? -7.151 28.036 13.251 1.00 37.41 84 PRO A C 1
ATOM 678 O O . PRO A 1 84 ? -7.697 28.251 14.333 1.00 37.41 84 PRO A O 1
ATOM 681 N N . GLN A 1 85 ? -7.116 26.826 12.697 1.00 43.50 85 GLN A N 1
ATOM 682 C CA . GLN A 1 85 ? -7.419 25.616 13.453 1.00 43.50 85 GLN A CA 1
ATOM 683 C C . GLN A 1 85 ? -6.291 25.386 14.461 1.00 43.50 85 GLN A C 1
ATOM 685 O O . GLN A 1 85 ? -5.115 25.493 14.111 1.00 43.50 85 GLN A O 1
ATOM 690 N N . GLN A 1 86 ? -6.654 25.082 15.711 1.00 39.72 86 GLN A N 1
ATOM 691 C CA . GLN A 1 86 ? -5.705 24.603 16.713 1.00 39.72 86 GLN A CA 1
ATOM 692 C C . GLN A 1 86 ? -4.949 23.400 16.140 1.00 39.72 86 GLN A C 1
ATOM 694 O O . GLN A 1 86 ? -5.556 22.407 15.739 1.00 39.72 86 GLN A O 1
ATOM 699 N N . VAL A 1 87 ? -3.624 23.524 16.071 1.00 45.91 87 VAL A N 1
ATOM 700 C CA . VAL A 1 87 ? -2.733 22.471 15.590 1.00 45.91 87 VAL A CA 1
ATOM 701 C C . VAL A 1 87 ? -2.719 21.377 16.651 1.00 45.91 87 VAL A C 1
ATOM 703 O O . VAL A 1 87 ? -2.105 21.523 17.705 1.00 45.91 87 VAL A O 1
ATOM 706 N N . GLN A 1 88 ? -3.463 20.306 16.400 1.00 51.16 88 GLN A N 1
ATOM 707 C CA . GLN A 1 88 ? -3.369 19.080 17.181 1.00 51.16 88 GLN A CA 1
ATOM 708 C C . GLN A 1 88 ? -1.929 18.542 17.044 1.00 51.16 88 GLN A C 1
ATOM 710 O O . GLN A 1 88 ? -1.381 18.612 15.938 1.00 51.16 88 GLN A O 1
ATOM 715 N N . PRO A 1 89 ? -1.286 18.065 18.127 1.00 51.97 89 PRO A N 1
ATOM 716 C CA . PRO A 1 89 ? 0.076 17.544 18.052 1.00 51.97 89 PRO A CA 1
ATOM 717 C C . PRO A 1 89 ? 0.165 16.417 17.010 1.00 51.97 89 PRO A C 1
ATOM 719 O O . PRO A 1 89 ? -0.817 15.687 16.827 1.00 51.97 89 PRO A O 1
ATOM 722 N N . PRO A 1 90 ? 1.305 16.284 16.306 1.00 58.69 90 PRO A N 1
ATOM 723 C CA . PRO A 1 90 ? 1.466 15.264 15.283 1.00 58.69 90 PRO A CA 1
ATOM 724 C C . PRO A 1 90 ? 1.238 13.881 15.891 1.00 58.69 90 PRO A C 1
ATOM 726 O O . PRO A 1 90 ? 1.691 13.580 16.996 1.00 58.69 90 PRO A O 1
ATOM 729 N N . SER A 1 91 ? 0.499 13.057 15.158 1.00 68.38 91 SER A N 1
ATOM 730 C CA . SER A 1 91 ? 0.259 11.653 15.473 1.00 68.38 91 SER A CA 1
ATOM 731 C C . SER A 1 91 ? 1.581 10.947 15.786 1.00 68.38 91 SER A C 1
ATOM 733 O O . SER A 1 91 ? 2.547 11.166 15.050 1.00 68.38 91 SER A O 1
ATOM 735 N N . PRO A 1 92 ? 1.655 10.112 16.838 1.00 82.38 92 PRO A N 1
ATOM 736 C CA . PRO A 1 92 ? 2.894 9.430 17.173 1.00 82.38 92 PRO A CA 1
ATOM 737 C C . PRO A 1 92 ? 3.329 8.553 15.997 1.00 82.38 92 PRO A C 1
ATOM 739 O O . PRO A 1 92 ? 2.555 7.741 15.486 1.00 82.38 92 PRO A O 1
ATOM 742 N N . LEU A 1 93 ? 4.571 8.753 15.564 1.00 89.94 93 LEU A N 1
ATOM 743 C CA . LEU A 1 93 ? 5.241 7.899 14.596 1.00 89.94 93 LEU A CA 1
ATOM 744 C C . LEU A 1 93 ? 5.588 6.580 15.292 1.00 89.94 93 LEU A C 1
ATOM 746 O O . LEU A 1 93 ? 6.346 6.571 16.261 1.00 89.94 93 LEU A O 1
ATOM 750 N N . ILE A 1 94 ? 5.016 5.476 14.821 1.00 94.81 94 ILE A N 1
ATOM 751 C CA . ILE A 1 94 ? 5.287 4.138 15.352 1.00 94.81 94 ILE A CA 1
ATOM 752 C C . ILE A 1 94 ? 6.273 3.486 14.395 1.00 94.81 94 ILE A C 1
ATOM 754 O O . ILE A 1 94 ? 5.958 3.326 13.221 1.00 94.81 94 ILE A O 1
ATOM 758 N N . VAL A 1 95 ? 7.468 3.146 14.870 1.00 96.44 95 VAL A N 1
ATOM 759 C CA . VAL A 1 95 ? 8.579 2.701 14.017 1.00 96.44 95 VAL A CA 1
ATOM 760 C C . VAL A 1 95 ? 8.942 1.258 14.355 1.00 96.44 95 VAL A C 1
ATOM 762 O O . VAL A 1 95 ? 9.022 0.897 15.531 1.00 96.44 95 VAL A O 1
ATOM 765 N N . GLY A 1 96 ? 9.124 0.436 13.324 1.00 96.62 96 GLY A N 1
ATOM 766 C CA . GLY A 1 96 ? 9.688 -0.906 13.447 1.00 96.62 96 GLY A CA 1
ATOM 767 C C . GLY A 1 96 ? 11.210 -0.892 13.601 1.00 96.62 96 GLY A C 1
ATOM 768 O O . GLY A 1 96 ? 11.856 0.155 13.663 1.00 96.62 96 GLY A O 1
ATOM 769 N N . THR A 1 97 ? 11.808 -2.074 13.636 1.00 96.75 97 THR A N 1
ATOM 770 C CA . THR A 1 97 ? 13.265 -2.263 13.609 1.00 96.75 97 THR A CA 1
ATOM 771 C C . THR A 1 97 ? 13.788 -2.629 12.222 1.00 96.75 97 THR A C 1
ATOM 773 O O . THR A 1 97 ? 14.996 -2.577 11.999 1.00 96.75 97 THR A O 1
ATOM 776 N N . ILE A 1 98 ? 12.893 -2.972 11.289 1.00 95.38 98 ILE A N 1
ATOM 777 C CA . ILE A 1 98 ? 13.231 -3.356 9.916 1.00 95.38 98 ILE A CA 1
ATOM 778 C C . ILE A 1 98 ? 12.409 -2.585 8.875 1.00 95.38 98 ILE A C 1
ATOM 780 O O . ILE A 1 98 ? 11.420 -1.926 9.191 1.00 95.38 98 ILE A O 1
ATOM 784 N N . ASN A 1 99 ? 12.819 -2.670 7.610 1.00 94.44 99 ASN A N 1
ATOM 785 C CA . ASN A 1 99 ? 12.082 -2.163 6.449 1.00 94.44 99 ASN A CA 1
ATOM 786 C C . ASN A 1 99 ? 11.844 -3.284 5.428 1.00 94.44 99 ASN A C 1
ATOM 788 O O . ASN A 1 99 ? 12.318 -4.404 5.604 1.00 94.44 99 ASN A O 1
ATOM 792 N N . GLN A 1 100 ? 11.159 -2.976 4.328 1.00 92.06 100 GLN A N 1
ATOM 793 C CA . GLN A 1 100 ? 10.812 -3.953 3.288 1.00 92.06 100 GLN A CA 1
ATOM 794 C C . GLN A 1 100 ? 12.000 -4.698 2.666 1.00 92.06 100 GLN A C 1
ATOM 796 O O . GLN A 1 100 ? 11.804 -5.749 2.066 1.00 92.06 100 GLN A O 1
ATOM 801 N N . LYS A 1 101 ? 13.229 -4.179 2.792 1.00 90.00 101 LYS A N 1
ATOM 802 C CA . LYS A 1 101 ? 14.436 -4.838 2.278 1.00 90.00 101 LYS A CA 1
ATOM 803 C C . LYS A 1 101 ? 14.968 -5.909 3.230 1.00 90.00 101 LYS A C 1
ATOM 805 O O . LYS A 1 101 ? 15.815 -6.702 2.829 1.00 90.00 101 LYS A O 1
ATOM 810 N N . ALA A 1 102 ? 14.505 -5.948 4.478 1.00 84.81 102 ALA A N 1
ATOM 811 C CA . ALA A 1 102 ? 14.922 -6.968 5.428 1.00 84.81 102 ALA A CA 1
ATOM 812 C C . ALA A 1 102 ? 14.448 -8.349 4.964 1.00 84.81 102 ALA A C 1
ATOM 814 O O . ALA A 1 102 ? 13.257 -8.573 4.775 1.00 84.81 102 ALA A O 1
ATOM 815 N N . ASN A 1 103 ? 15.386 -9.278 4.784 1.00 73.12 103 ASN A N 1
ATOM 816 C CA . ASN A 1 103 ? 15.139 -10.644 4.303 1.00 73.12 103 ASN A CA 1
ATOM 817 C C . ASN A 1 103 ? 14.548 -10.755 2.886 1.00 73.12 103 ASN A C 1
ATOM 819 O O . ASN A 1 103 ? 14.250 -11.864 2.454 1.00 73.12 103 ASN A O 1
ATOM 823 N N . ALA A 1 104 ? 14.412 -9.654 2.140 1.00 73.12 104 ALA A N 1
ATOM 824 C CA . ALA A 1 104 ? 14.082 -9.737 0.724 1.00 73.12 104 ALA A CA 1
ATOM 825 C C . ALA A 1 104 ? 15.276 -10.352 -0.018 1.00 73.12 104 ALA A C 1
ATOM 827 O O . ALA A 1 104 ? 16.422 -9.956 0.215 1.00 73.12 104 ALA A O 1
ATOM 828 N N . LYS A 1 105 ? 15.034 -11.276 -0.954 1.00 73.19 105 LYS A N 1
ATOM 829 C CA . LYS A 1 105 ? 16.081 -11.895 -1.795 1.00 73.19 105 LYS A CA 1
ATOM 830 C C . LYS A 1 105 ? 16.673 -10.933 -2.846 1.00 73.19 105 LYS A C 1
ATOM 832 O O . LYS A 1 105 ? 17.022 -11.338 -3.945 1.00 73.19 105 LYS A O 1
ATOM 837 N N . GLY A 1 106 ? 16.785 -9.644 -2.516 1.00 61.00 106 GLY A N 1
ATOM 838 C CA . GLY A 1 106 ? 17.299 -8.588 -3.391 1.00 61.00 106 GLY A CA 1
ATOM 839 C C . GLY A 1 106 ? 16.240 -7.863 -4.228 1.00 61.00 106 GLY A C 1
ATOM 840 O O . GLY A 1 106 ? 16.595 -6.967 -4.990 1.00 61.00 106 GLY A O 1
ATOM 841 N N . TYR A 1 107 ? 14.955 -8.198 -4.084 1.00 64.44 107 TYR A N 1
ATOM 842 C CA . TYR A 1 107 ? 13.871 -7.560 -4.836 1.00 64.44 107 TYR A CA 1
ATOM 843 C C . TYR A 1 107 ? 13.466 -6.215 -4.209 1.00 64.44 107 TYR A C 1
ATOM 845 O O . TYR A 1 107 ? 13.337 -6.095 -2.990 1.00 64.44 107 TYR A O 1
ATOM 853 N N . GLY A 1 108 ? 13.272 -5.189 -5.040 1.00 68.75 108 GLY A N 1
ATOM 854 C CA . GLY A 1 108 ? 12.828 -3.857 -4.606 1.00 68.75 108 GLY A CA 1
ATOM 855 C C . GLY A 1 108 ? 11.304 -3.725 -4.504 1.00 68.75 108 GLY A C 1
ATOM 856 O O . GLY A 1 108 ? 10.802 -2.750 -3.949 1.00 68.75 108 GLY A O 1
ATOM 857 N N . GLU A 1 109 ? 10.572 -4.704 -5.034 1.00 79.81 109 GLU A N 1
ATOM 858 C CA . GLU A 1 109 ? 9.132 -4.662 -5.297 1.00 79.81 109 GLU A CA 1
ATOM 859 C C . GLU A 1 109 ? 8.264 -5.256 -4.163 1.00 79.81 109 GLU A C 1
ATOM 861 O O . GLU A 1 109 ? 7.035 -5.311 -4.275 1.00 79.81 109 GLU A O 1
ATOM 866 N N . THR A 1 110 ? 8.871 -5.633 -3.030 1.00 91.06 110 THR A N 1
ATOM 867 C CA . THR A 1 110 ? 8.176 -6.235 -1.873 1.00 91.06 110 THR A CA 1
ATOM 868 C C . THR A 1 110 ? 7.231 -5.278 -1.136 1.00 91.06 110 THR A C 1
ATOM 870 O O . THR A 1 110 ? 6.406 -5.731 -0.345 1.00 91.06 110 THR A O 1
ATOM 873 N N . CYS A 1 111 ? 7.281 -3.970 -1.430 1.00 92.44 111 CYS A N 1
ATOM 874 C CA . CYS A 1 111 ? 6.378 -2.962 -0.852 1.00 92.44 111 CYS A CA 1
ATOM 875 C C . CYS A 1 111 ? 4.886 -3.287 -1.046 1.00 92.44 111 CYS A C 1
ATOM 877 O O . CYS A 1 111 ? 4.047 -2.919 -0.229 1.00 92.44 111 CYS A O 1
ATOM 879 N N . SER A 1 112 ? 4.545 -3.989 -2.129 1.00 92.19 112 SER A N 1
ATOM 880 C CA . SER A 1 112 ? 3.187 -4.475 -2.386 1.00 92.19 112 SER A CA 1
ATOM 881 C C . SER A 1 112 ? 2.769 -5.547 -1.369 1.00 92.19 112 SER A C 1
ATOM 883 O O . SER A 1 112 ? 1.692 -5.454 -0.781 1.00 92.19 112 SER A O 1
ATOM 885 N N . GLY A 1 113 ? 3.653 -6.511 -1.092 1.00 94.12 113 GLY A N 1
ATOM 886 C CA . GLY A 1 113 ? 3.452 -7.569 -0.099 1.00 94.12 113 GLY A CA 1
ATOM 887 C C . GLY A 1 113 ? 3.305 -7.035 1.314 1.00 94.12 113 GLY A C 1
ATOM 888 O O . GLY A 1 113 ? 2.341 -7.371 1.998 1.00 94.12 113 GLY A O 1
ATOM 889 N N . THR A 1 114 ? 4.204 -6.150 1.741 1.00 96.44 114 THR A N 1
ATOM 890 C CA . THR A 1 114 ? 4.149 -5.536 3.077 1.00 96.44 114 THR A CA 1
ATOM 891 C C . THR A 1 114 ? 2.903 -4.669 3.261 1.00 96.44 114 THR A C 1
ATOM 893 O O . THR A 1 114 ? 2.269 -4.728 4.315 1.00 96.44 114 THR A O 1
ATOM 896 N N . ALA A 1 115 ? 2.499 -3.901 2.243 1.00 96.00 115 ALA A N 1
ATOM 897 C CA . ALA A 1 115 ? 1.279 -3.102 2.292 1.00 96.00 115 ALA A CA 1
ATOM 898 C C . ALA A 1 115 ? 0.030 -3.984 2.432 1.00 96.00 115 ALA A C 1
ATOM 900 O O . ALA A 1 115 ? -0.817 -3.714 3.283 1.00 96.00 115 ALA A O 1
ATOM 901 N N . VAL A 1 116 ? -0.090 -5.059 1.648 1.00 95.31 116 VAL A N 1
ATOM 902 C CA . VAL A 1 116 ? -1.255 -5.953 1.736 1.00 95.31 116 VAL A CA 1
ATOM 903 C C . VAL A 1 116 ? -1.250 -6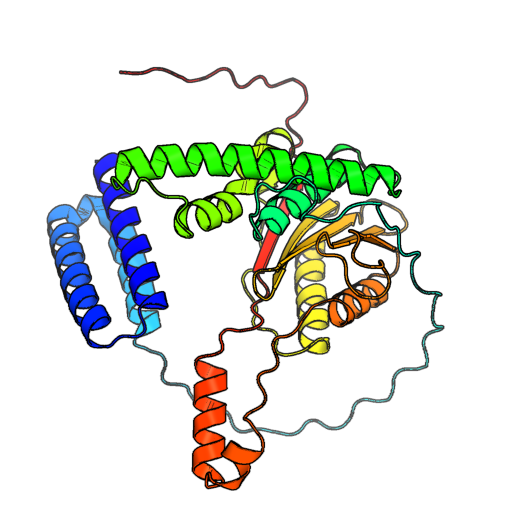.767 3.032 1.00 95.31 116 VAL A C 1
ATOM 905 O O . VAL A 1 116 ? -2.307 -6.890 3.646 1.00 95.31 116 VAL A O 1
ATOM 908 N N . ALA A 1 117 ? -0.091 -7.215 3.524 1.00 96.62 117 ALA A N 1
ATOM 909 C CA . ALA A 1 117 ? 0.030 -7.848 4.841 1.00 96.62 117 ALA A CA 1
ATOM 910 C C . ALA A 1 117 ? -0.422 -6.908 5.971 1.00 96.62 117 ALA A C 1
ATOM 912 O O . ALA A 1 117 ? -1.172 -7.314 6.862 1.00 96.62 117 ALA A O 1
ATOM 913 N N . PHE A 1 118 ? -0.046 -5.623 5.903 1.00 97.38 118 PHE A N 1
ATOM 914 C CA . PHE A 1 118 ? -0.503 -4.610 6.856 1.00 97.38 118 PHE A CA 1
ATOM 915 C C . PHE A 1 118 ? -2.031 -4.509 6.861 1.00 97.38 118 PHE A C 1
ATOM 917 O O . PHE A 1 118 ? -2.658 -4.539 7.924 1.00 97.38 118 PHE A O 1
ATOM 924 N N . LEU A 1 119 ? -2.644 -4.413 5.676 1.00 96.06 119 LEU A N 1
ATOM 925 C CA . LEU A 1 119 ? -4.099 -4.356 5.532 1.00 96.06 119 LEU A CA 1
ATOM 926 C C . LEU A 1 119 ? -4.757 -5.638 6.043 1.00 96.06 119 LEU A C 1
ATOM 928 O O . LEU A 1 119 ? -5.717 -5.558 6.801 1.00 96.06 119 LEU A O 1
ATOM 932 N N . ALA A 1 120 ? -4.219 -6.808 5.699 1.00 94.94 120 ALA A N 1
ATOM 933 C CA . ALA A 1 120 ? -4.724 -8.090 6.169 1.00 94.94 120 ALA A CA 1
ATOM 934 C C . ALA A 1 120 ? -4.736 -8.131 7.698 1.00 94.94 120 ALA A C 1
ATOM 936 O O . ALA A 1 120 ? -5.771 -8.415 8.292 1.00 94.94 120 ALA A O 1
ATOM 937 N N . LYS A 1 121 ? -3.628 -7.765 8.350 1.00 95.19 121 LYS A N 1
ATOM 938 C CA . LYS A 1 121 ? -3.500 -7.798 9.813 1.00 95.19 121 LYS A CA 1
ATOM 939 C C . LYS A 1 121 ? -4.410 -6.791 10.506 1.00 95.19 121 LYS A C 1
ATOM 941 O O . LYS A 1 121 ? -5.178 -7.151 11.395 1.00 95.19 121 LYS A O 1
ATOM 946 N N . THR A 1 122 ? -4.406 -5.546 10.044 1.00 94.50 122 THR A N 1
ATOM 947 C CA . THR A 1 122 ? -5.244 -4.480 10.618 1.00 94.50 122 THR A CA 1
ATOM 948 C C . THR A 1 122 ? -6.742 -4.705 10.444 1.00 94.50 122 THR A C 1
ATOM 950 O O . THR A 1 122 ? -7.516 -4.378 11.350 1.00 94.50 122 THR A O 1
ATOM 953 N N . LEU A 1 123 ? -7.159 -5.275 9.312 1.00 92.06 123 LEU A N 1
ATOM 954 C CA . LEU A 1 123 ? -8.563 -5.529 9.012 1.00 92.06 123 LEU A CA 1
ATOM 955 C C . LEU A 1 123 ? -9.096 -6.793 9.695 1.00 92.06 123 LEU A C 1
ATOM 957 O O . LEU A 1 123 ? -10.249 -6.785 10.128 1.00 92.06 123 LEU A O 1
ATOM 961 N N . THR A 1 124 ? -8.288 -7.847 9.857 1.00 89.56 124 THR A N 1
ATOM 962 C CA . THR A 1 124 ? -8.740 -9.080 10.528 1.00 89.56 124 THR A CA 1
ATOM 963 C C . THR A 1 124 ? -8.687 -9.003 12.050 1.00 89.56 124 THR A C 1
ATOM 965 O O . THR A 1 124 ? -9.557 -9.558 12.712 1.00 89.56 124 THR A O 1
ATOM 968 N N . GLU A 1 125 ? -7.708 -8.300 12.628 1.00 86.44 125 GLU A N 1
ATOM 969 C CA . GLU A 1 125 ? -7.544 -8.212 14.092 1.00 86.44 125 GLU A CA 1
ATOM 970 C C . GLU A 1 125 ? -8.464 -7.168 14.749 1.00 86.44 125 GLU A C 1
ATOM 972 O O . GLU A 1 125 ? -8.489 -7.044 15.970 1.00 86.44 125 GLU A O 1
ATOM 977 N N . ASN A 1 126 ? -9.260 -6.440 13.956 1.00 77.00 126 ASN A N 1
ATOM 978 C CA . ASN A 1 126 ? -10.281 -5.502 14.424 1.00 77.00 126 ASN A CA 1
ATOM 979 C C . ASN A 1 126 ? -9.762 -4.476 15.459 1.00 77.00 126 ASN A C 1
ATOM 981 O O . ASN A 1 126 ? -10.190 -4.480 16.613 1.00 77.00 126 ASN A O 1
ATOM 985 N N . ARG A 1 127 ? -8.921 -3.535 14.998 1.00 76.94 127 ARG A N 1
ATOM 986 C CA . ARG A 1 127 ? -8.197 -2.514 15.798 1.00 76.94 127 ARG A CA 1
ATOM 987 C C . ARG A 1 127 ? -7.023 -3.086 16.598 1.00 76.94 127 ARG A C 1
ATOM 989 O O . ARG A 1 127 ? -7.015 -2.986 17.827 1.00 76.94 127 ARG A O 1
ATOM 996 N N . PRO A 1 128 ? -6.012 -3.656 15.925 1.00 81.62 128 PRO A N 1
ATOM 997 C CA . PRO A 1 128 ? -4.828 -4.105 16.634 1.00 81.62 128 PRO A CA 1
ATOM 998 C C . PRO A 1 128 ? -4.082 -2.939 17.285 1.00 81.62 128 PRO A C 1
ATOM 1000 O O . PRO A 1 128 ? -4.109 -1.800 16.809 1.00 81.62 128 PRO A O 1
ATOM 1003 N N . THR A 1 129 ? -3.365 -3.248 18.361 1.00 90.19 129 THR A N 1
ATOM 1004 C CA . THR A 1 129 ? -2.372 -2.337 18.929 1.00 90.19 129 THR A CA 1
ATOM 1005 C C . THR A 1 129 ? -1.179 -2.268 17.983 1.00 90.19 129 THR A C 1
ATOM 1007 O O . THR A 1 129 ? -0.396 -3.213 17.896 1.00 90.19 129 THR A O 1
ATOM 1010 N N . ILE A 1 130 ? -1.023 -1.141 17.291 1.00 93.88 130 ILE A N 1
ATOM 1011 C CA . ILE A 1 130 ? 0.128 -0.905 16.419 1.00 93.88 130 ILE A CA 1
ATOM 1012 C C . ILE A 1 130 ? 1.337 -0.544 17.290 1.00 93.88 130 ILE A C 1
ATOM 1014 O O . ILE A 1 130 ? 1.313 0.428 18.043 1.00 93.88 130 ILE A O 1
ATOM 1018 N N . ASN A 1 131 ? 2.398 -1.341 17.210 1.00 95.69 131 ASN A N 1
ATOM 1019 C CA . ASN A 1 131 ? 3.680 -1.110 17.877 1.00 95.69 131 ASN A CA 1
ATOM 1020 C C . ASN A 1 131 ? 4.838 -1.550 16.956 1.00 95.69 131 ASN A C 1
ATOM 1022 O O . ASN A 1 131 ? 4.599 -2.033 15.850 1.00 95.69 131 ASN A O 1
ATOM 1026 N N . GLY A 1 132 ? 6.091 -1.377 17.389 1.00 96.38 132 GLY A N 1
ATOM 1027 C CA . GLY A 1 132 ? 7.256 -1.734 16.565 1.00 96.38 132 GLY A CA 1
ATOM 1028 C C . GLY A 1 132 ? 7.293 -3.215 16.163 1.00 96.38 132 GLY A C 1
ATOM 1029 O O . GLY A 1 132 ? 7.537 -3.524 15.002 1.00 96.38 132 GLY A O 1
ATOM 1030 N N . GLN A 1 133 ? 6.945 -4.127 17.079 1.00 97.12 133 GLN A N 1
ATOM 1031 C CA . GLN A 1 133 ? 6.887 -5.562 16.776 1.00 97.12 133 GLN A CA 1
ATOM 1032 C C . GLN A 1 133 ? 5.805 -5.882 15.738 1.00 97.12 133 GLN A C 1
ATOM 1034 O O . GLN A 1 133 ? 6.050 -6.660 14.822 1.00 97.12 133 GLN A O 1
ATOM 1039 N N . PHE A 1 134 ? 4.627 -5.259 15.848 1.00 96.88 134 PHE A N 1
ATOM 1040 C CA . PHE A 1 134 ? 3.555 -5.402 14.863 1.00 96.88 134 PHE A CA 1
ATOM 1041 C C . PHE A 1 134 ? 4.043 -5.026 13.460 1.00 96.88 134 PHE A C 1
ATOM 1043 O O . PHE A 1 134 ? 3.771 -5.750 12.503 1.00 96.88 134 PHE A O 1
ATOM 1050 N N . ILE A 1 135 ? 4.771 -3.911 13.346 1.00 97.44 135 ILE A N 1
ATOM 1051 C CA . ILE A 1 135 ? 5.342 -3.443 12.079 1.00 97.44 135 ILE A CA 1
ATOM 1052 C C . ILE A 1 135 ? 6.343 -4.459 11.528 1.00 97.44 135 ILE A C 1
ATOM 1054 O O . ILE A 1 135 ? 6.266 -4.811 10.353 1.00 97.44 135 ILE A O 1
ATOM 1058 N N . ASP A 1 136 ? 7.241 -4.967 12.368 1.00 97.12 136 ASP A N 1
ATOM 1059 C CA . ASP A 1 136 ? 8.242 -5.935 11.928 1.00 97.12 136 ASP A CA 1
ATOM 1060 C C . ASP A 1 136 ? 7.605 -7.258 11.483 1.00 97.12 136 ASP A C 1
ATOM 1062 O O . ASP A 1 136 ? 8.028 -7.844 10.488 1.00 97.12 136 ASP A O 1
ATOM 1066 N N . ASP A 1 137 ? 6.563 -7.719 12.177 1.00 96.75 137 ASP A N 1
ATOM 1067 C CA . ASP A 1 137 ? 5.808 -8.911 11.785 1.00 96.75 137 ASP A CA 1
ATOM 1068 C C . ASP A 1 137 ? 5.146 -8.730 10.417 1.00 96.75 137 ASP A C 1
ATOM 1070 O O . ASP A 1 137 ? 5.258 -9.609 9.569 1.00 96.75 137 ASP A O 1
ATOM 1074 N N . VAL A 1 138 ? 4.509 -7.576 10.185 1.00 96.81 138 VAL A N 1
ATOM 1075 C CA . VAL A 1 138 ? 3.902 -7.228 8.892 1.00 96.81 138 VAL A CA 1
ATOM 1076 C C . VAL A 1 138 ? 4.939 -7.218 7.771 1.00 96.81 138 VAL A C 1
ATOM 1078 O O . VAL A 1 138 ? 4.670 -7.709 6.676 1.00 96.81 138 VAL A O 1
ATOM 1081 N N . VAL A 1 139 ? 6.126 -6.661 8.027 1.00 96.56 139 VAL A N 1
ATOM 1082 C CA . VAL A 1 139 ? 7.206 -6.622 7.035 1.00 96.56 139 VAL A CA 1
ATOM 1083 C C . VAL A 1 139 ? 7.677 -8.037 6.689 1.00 96.56 139 VAL A C 1
ATOM 1085 O O . VAL A 1 139 ? 7.814 -8.350 5.508 1.00 96.56 139 VAL A O 1
ATOM 1088 N N . ARG A 1 140 ? 7.888 -8.905 7.688 1.00 96.06 140 ARG A N 1
ATOM 1089 C CA . ARG A 1 140 ? 8.304 -10.300 7.453 1.00 96.06 140 ARG A CA 1
ATOM 1090 C C . ARG A 1 140 ? 7.237 -11.083 6.690 1.00 96.06 140 ARG A C 1
ATOM 1092 O O . ARG A 1 140 ? 7.548 -11.654 5.651 1.00 96.06 140 ARG A O 1
ATOM 1099 N N . GLU A 1 141 ? 5.989 -11.034 7.150 1.00 95.88 141 GLU A N 1
ATOM 1100 C CA . GLU A 1 141 ? 4.854 -11.718 6.518 1.00 95.88 141 GLU A CA 1
ATOM 1101 C C . GLU A 1 141 ? 4.650 -11.258 5.066 1.00 95.88 141 GLU A C 1
ATOM 1103 O O . GLU A 1 141 ? 4.480 -12.076 4.164 1.00 95.88 141 GLU A O 1
ATOM 1108 N N . GLY A 1 142 ? 4.727 -9.948 4.812 1.00 95.69 142 GLY A N 1
ATOM 1109 C CA . GLY A 1 142 ? 4.602 -9.393 3.466 1.00 95.69 142 GLY A CA 1
ATOM 1110 C C . GLY A 1 142 ? 5.724 -9.822 2.522 1.00 95.69 142 GLY A C 1
ATOM 1111 O O . GLY A 1 142 ? 5.459 -10.124 1.357 1.00 95.69 142 GLY A O 1
ATOM 1112 N N . ASN A 1 143 ? 6.962 -9.891 3.018 1.00 94.81 143 ASN A N 1
ATOM 1113 C CA . ASN A 1 143 ? 8.103 -10.367 2.238 1.00 94.81 143 ASN A CA 1
ATOM 1114 C C . ASN A 1 143 ? 7.983 -11.865 1.917 1.00 94.81 143 ASN A C 1
ATOM 1116 O O . ASN A 1 143 ? 8.187 -12.260 0.771 1.00 94.81 143 ASN A O 1
ATOM 1120 N N . GLU A 1 144 ? 7.586 -12.686 2.892 1.00 94.44 144 GLU A N 1
ATOM 1121 C CA . GLU A 1 144 ? 7.348 -14.123 2.698 1.00 94.44 144 GLU A CA 1
ATOM 1122 C C . GLU A 1 144 ? 6.220 -14.387 1.686 1.00 94.44 144 GLU A C 1
ATOM 1124 O O . GLU A 1 144 ? 6.372 -15.211 0.779 1.00 94.44 144 GLU A O 1
ATOM 1129 N N . ALA A 1 145 ? 5.111 -13.648 1.791 1.00 94.12 145 ALA A N 1
ATOM 1130 C CA . ALA A 1 145 ? 3.991 -13.739 0.858 1.00 94.12 145 ALA A CA 1
ATOM 1131 C C . ALA A 1 145 ? 4.398 -13.351 -0.573 1.00 94.12 145 ALA A C 1
ATOM 1133 O O . ALA A 1 145 ? 4.049 -14.047 -1.533 1.00 94.12 145 ALA A O 1
ATOM 1134 N N . TYR A 1 146 ? 5.169 -12.269 -0.719 1.00 93.25 146 TYR A N 1
ATOM 1135 C CA . TYR A 1 146 ? 5.676 -11.830 -2.015 1.00 93.25 146 TYR A CA 1
ATOM 1136 C C . TYR A 1 146 ? 6.595 -12.880 -2.645 1.00 93.25 146 TYR A C 1
ATOM 1138 O O . TYR A 1 146 ? 6.390 -13.255 -3.799 1.00 93.25 146 TYR A O 1
ATOM 1146 N N . ASP A 1 147 ? 7.554 -13.415 -1.887 1.00 91.81 147 ASP A N 1
ATOM 1147 C CA . ASP A 1 147 ? 8.476 -14.452 -2.361 1.00 91.81 147 ASP A CA 1
ATOM 1148 C C . ASP A 1 147 ? 7.736 -15.720 -2.825 1.00 91.81 147 ASP A C 1
ATOM 1150 O O . ASP A 1 147 ? 8.098 -16.330 -3.841 1.00 91.81 147 ASP A O 1
ATOM 1154 N N . ALA A 1 148 ? 6.673 -16.113 -2.114 1.00 92.06 148 ALA A N 1
ATOM 1155 C CA . ALA A 1 148 ? 5.844 -17.259 -2.476 1.00 92.06 148 ALA A CA 1
ATOM 1156 C C . ALA A 1 148 ? 5.078 -17.029 -3.791 1.00 92.06 148 ALA A C 1
ATOM 1158 O O . ALA A 1 148 ? 5.065 -17.897 -4.670 1.00 92.06 148 ALA A O 1
ATOM 1159 N N . ILE A 1 149 ? 4.457 -15.857 -3.958 1.00 90.88 149 ILE A N 1
ATOM 1160 C CA . ILE A 1 149 ? 3.773 -15.482 -5.205 1.00 90.88 149 ILE A CA 1
ATOM 1161 C C . ILE A 1 149 ? 4.783 -15.409 -6.352 1.00 90.88 149 ILE A C 1
ATOM 1163 O O . ILE A 1 149 ? 4.556 -16.012 -7.400 1.00 90.88 149 ILE A O 1
ATOM 1167 N N . TYR A 1 150 ? 5.910 -14.730 -6.144 1.00 89.88 150 TYR A N 1
ATOM 1168 C CA . TYR A 1 150 ? 6.967 -14.583 -7.136 1.00 89.88 150 TYR A CA 1
ATOM 1169 C C . TYR A 1 150 ? 7.466 -15.933 -7.645 1.00 89.88 150 TYR A C 1
ATOM 1171 O O . TYR A 1 150 ? 7.502 -16.150 -8.855 1.00 89.88 150 TYR A O 1
ATOM 1179 N N . SER A 1 151 ? 7.742 -16.877 -6.743 1.00 90.44 151 SER A N 1
ATOM 1180 C CA . SER A 1 151 ? 8.179 -18.229 -7.113 1.00 90.44 151 SER A CA 1
ATOM 1181 C C . SER A 1 151 ? 7.145 -18.946 -7.994 1.00 90.44 151 SER A C 1
ATOM 1183 O O . SER A 1 151 ? 7.499 -19.582 -8.989 1.00 90.44 151 SER A O 1
ATOM 1185 N N . ARG A 1 152 ? 5.845 -18.801 -7.687 1.00 89.50 152 ARG A N 1
ATOM 1186 C CA . ARG A 1 152 ? 4.758 -19.364 -8.510 1.00 89.50 152 ARG A CA 1
ATOM 1187 C C . ARG A 1 152 ? 4.675 -18.705 -9.886 1.00 89.50 152 ARG A C 1
ATOM 1189 O O . ARG A 1 152 ? 4.575 -19.411 -10.889 1.00 89.50 152 ARG A O 1
ATOM 1196 N N . LYS A 1 153 ? 4.734 -17.370 -9.954 1.00 86.12 153 LYS A N 1
ATOM 1197 C CA . LYS A 1 153 ? 4.657 -16.629 -11.225 1.00 86.12 153 LYS A CA 1
ATOM 1198 C C . LYS A 1 153 ? 5.897 -16.874 -12.088 1.00 86.12 153 LYS A C 1
ATOM 1200 O O . LYS A 1 153 ? 5.765 -17.022 -13.297 1.00 86.12 153 LYS A O 1
ATOM 1205 N N . GLN A 1 154 ? 7.076 -17.032 -11.488 1.00 85.19 154 GLN A N 1
ATOM 1206 C CA . GLN A 1 154 ? 8.290 -17.439 -12.196 1.00 85.19 154 GLN A CA 1
ATOM 1207 C C . GLN A 1 154 ? 8.141 -18.835 -12.822 1.00 85.19 154 GLN A C 1
ATOM 1209 O O . GLN A 1 154 ? 8.400 -18.995 -14.013 1.00 85.19 154 GLN A O 1
ATOM 1214 N N . ALA A 1 155 ? 7.667 -19.830 -12.062 1.00 87.19 155 ALA A N 1
ATOM 1215 C CA . ALA A 1 155 ? 7.430 -21.179 -12.586 1.00 87.19 155 ALA A CA 1
ATOM 1216 C C . ALA A 1 155 ? 6.396 -21.191 -13.729 1.00 87.19 155 ALA A C 1
ATOM 1218 O O . ALA A 1 155 ? 6.583 -21.870 -14.743 1.00 87.19 155 ALA A O 1
ATOM 1219 N N . TYR A 1 156 ? 5.331 -20.396 -13.595 1.00 81.69 156 TYR A N 1
ATOM 1220 C CA . TYR A 1 156 ? 4.338 -20.198 -14.649 1.00 81.69 156 TYR A CA 1
ATOM 1221 C C . TYR A 1 156 ? 4.957 -19.578 -15.910 1.00 81.69 156 TYR A C 1
ATOM 1223 O O . TYR A 1 156 ? 4.801 -20.125 -17.001 1.00 81.69 156 TYR A O 1
ATOM 1231 N N . MET A 1 157 ? 5.719 -18.488 -15.771 1.00 78.12 157 MET A N 1
ATOM 1232 C CA . MET A 1 157 ? 6.360 -17.806 -16.901 1.00 78.12 157 MET A CA 1
ATOM 1233 C C . MET A 1 157 ? 7.347 -18.712 -17.636 1.00 78.12 157 MET A C 1
ATOM 1235 O O . MET A 1 157 ? 7.314 -18.769 -18.869 1.00 78.12 157 MET A O 1
ATOM 1239 N N . LYS A 1 158 ? 8.146 -19.490 -16.899 1.00 82.31 158 LYS A N 1
ATOM 1240 C CA . LYS A 1 158 ? 9.025 -20.513 -17.476 1.00 82.31 158 LYS A CA 1
ATOM 1241 C C . LYS A 1 158 ? 8.239 -21.520 -18.316 1.00 82.31 158 LYS A C 1
ATOM 1243 O O . LYS A 1 158 ? 8.646 -21.843 -19.427 1.00 82.31 158 LYS A O 1
ATOM 1248 N N . THR A 1 159 ? 7.094 -21.974 -17.810 1.00 84.25 159 THR A N 1
ATOM 1249 C CA . THR A 1 159 ? 6.248 -22.966 -18.490 1.00 84.25 159 THR A CA 1
ATOM 1250 C C . THR A 1 159 ? 5.583 -22.400 -19.748 1.00 84.25 159 THR A C 1
ATOM 1252 O O . THR A 1 159 ? 5.534 -23.076 -20.771 1.00 84.25 159 THR A O 1
ATOM 1255 N N . VAL A 1 160 ? 5.072 -21.167 -19.691 1.00 74.69 160 VAL A N 1
ATOM 1256 C CA . VAL A 1 160 ? 4.247 -20.587 -20.767 1.00 74.69 160 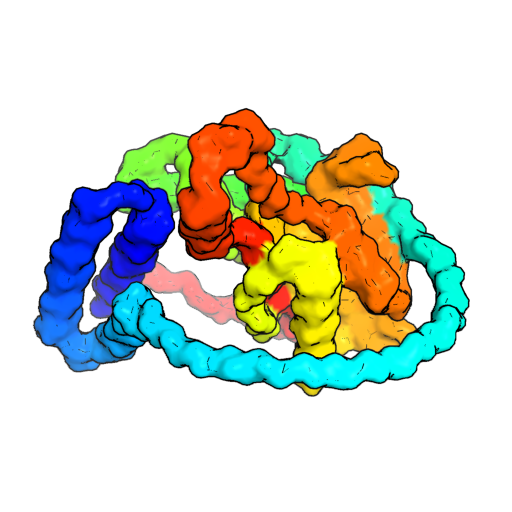VAL A CA 1
ATOM 1257 C C . VAL A 1 160 ? 5.072 -19.889 -21.844 1.00 74.69 160 VAL A C 1
ATOM 1259 O O . VAL A 1 160 ? 4.733 -19.963 -23.022 1.00 74.69 160 VAL A O 1
ATOM 1262 N N . SER A 1 161 ? 6.144 -19.200 -21.457 1.00 73.38 161 SER A N 1
ATOM 1263 C CA . SER A 1 161 ? 6.934 -18.360 -22.369 1.00 73.38 161 SER A CA 1
ATOM 1264 C C . SER A 1 161 ? 8.355 -18.867 -22.606 1.00 73.38 161 SER A C 1
ATOM 1266 O O . SER A 1 161 ? 9.066 -18.298 -23.430 1.00 73.38 161 SER A O 1
ATOM 1268 N N . GLY A 1 162 ? 8.788 -19.916 -21.896 1.00 76.25 162 GLY A N 1
ATOM 1269 C CA . GLY A 1 162 ? 10.166 -20.412 -21.964 1.00 76.25 162 GLY A CA 1
ATOM 1270 C C . GLY A 1 162 ? 11.204 -19.436 -21.395 1.00 76.25 162 GLY A C 1
ATOM 1271 O O . GLY A 1 162 ? 12.400 -19.653 -21.566 1.00 76.25 162 GLY A O 1
ATOM 1272 N N . ILE A 1 163 ? 10.765 -18.355 -20.738 1.00 72.38 163 ILE A N 1
ATOM 1273 C CA . ILE A 1 163 ? 11.639 -17.363 -20.110 1.00 72.38 163 ILE A CA 1
ATOM 1274 C C . ILE A 1 163 ? 12.090 -17.929 -18.762 1.00 72.38 163 ILE A C 1
ATOM 1276 O O . ILE A 1 163 ? 11.297 -18.026 -17.827 1.00 72.38 163 ILE A O 1
ATOM 1280 N N . ASP A 1 164 ? 13.358 -18.330 -18.686 1.00 62.84 164 ASP A N 1
ATOM 1281 C CA . ASP A 1 164 ? 13.931 -19.056 -17.542 1.00 62.84 164 ASP A CA 1
ATOM 1282 C C . ASP A 1 164 ? 14.506 -18.132 -16.442 1.00 62.84 164 ASP A C 1
ATOM 1284 O O . ASP A 1 164 ? 14.939 -18.588 -15.387 1.00 62.84 164 ASP A O 1
ATOM 1288 N N . GLU A 1 165 ? 14.512 -16.815 -16.659 1.00 59.03 165 GLU A N 1
ATOM 1289 C CA . GLU A 1 165 ? 15.214 -15.869 -15.783 1.00 59.03 165 GLU A CA 1
ATOM 1290 C C . GLU A 1 165 ? 14.307 -15.167 -14.763 1.00 59.03 165 GLU A C 1
ATOM 1292 O O . GLU A 1 165 ? 13.082 -15.105 -14.906 1.00 59.03 165 GLU A O 1
ATOM 1297 N N . GLU A 1 166 ? 14.937 -14.601 -13.724 1.00 66.00 166 GLU A N 1
ATOM 1298 C CA . GLU A 1 166 ? 14.377 -13.625 -12.775 1.00 66.00 166 GLU A CA 1
ATOM 1299 C C . GLU A 1 166 ? 13.898 -12.352 -13.495 1.00 66.00 166 GLU A C 1
ATOM 1301 O O . GLU A 1 166 ? 14.459 -11.256 -13.382 1.00 66.00 166 GLU A O 1
ATOM 1306 N N . SER A 1 167 ? 12.854 -12.501 -14.300 1.00 69.19 167 SER A N 1
ATOM 1307 C CA . SER A 1 167 ? 12.389 -11.443 -15.173 1.00 69.19 167 SER A CA 1
ATOM 1308 C C . SER A 1 167 ? 11.687 -10.363 -14.354 1.00 69.19 167 SER A C 1
ATOM 1310 O O . SER A 1 167 ? 10.941 -10.637 -13.407 1.00 69.19 167 SER A O 1
ATOM 1312 N N . ALA A 1 168 ? 11.892 -9.107 -14.749 1.00 73.38 168 ALA A N 1
ATOM 1313 C CA . ALA A 1 168 ? 11.124 -7.986 -14.216 1.00 73.38 168 ALA A CA 1
ATOM 1314 C C . ALA A 1 168 ? 9.606 -8.216 -14.356 1.00 73.38 168 ALA A C 1
ATOM 1316 O O . ALA A 1 168 ? 8.845 -7.791 -13.491 1.00 73.38 168 ALA A O 1
ATOM 1317 N N . ALA A 1 169 ? 9.178 -8.956 -15.387 1.00 72.31 169 ALA A N 1
ATOM 1318 C CA . ALA A 1 169 ? 7.785 -9.338 -15.586 1.00 72.31 169 ALA A CA 1
ATOM 1319 C C . ALA A 1 169 ? 7.260 -10.238 -14.455 1.00 72.31 169 ALA A C 1
ATOM 1321 O O . ALA A 1 169 ? 6.196 -9.962 -13.910 1.00 72.31 169 ALA A O 1
ATOM 1322 N N . SER A 1 170 ? 8.015 -11.257 -14.030 1.00 75.50 170 SER A N 1
ATOM 1323 C CA . SER A 1 170 ? 7.619 -12.124 -12.908 1.00 75.50 170 SER A CA 1
ATOM 1324 C C . SER A 1 170 ? 7.475 -11.338 -11.601 1.00 75.50 170 SER A C 1
ATOM 1326 O O . SER A 1 170 ? 6.558 -11.604 -10.827 1.00 75.50 170 SER A O 1
ATOM 1328 N N . ARG A 1 171 ? 8.344 -10.343 -11.367 1.00 80.44 171 ARG A N 1
ATOM 1329 C CA . ARG A 1 171 ? 8.247 -9.447 -10.199 1.00 80.44 171 ARG A CA 1
ATOM 1330 C C . ARG A 1 171 ? 7.005 -8.558 -10.264 1.00 80.44 171 ARG A C 1
ATOM 1332 O O . ARG A 1 171 ? 6.268 -8.459 -9.291 1.00 80.44 171 ARG A O 1
ATOM 1339 N N . GLN A 1 172 ? 6.724 -7.964 -11.421 1.00 76.94 172 GLN A N 1
ATOM 1340 C CA . GLN A 1 172 ? 5.528 -7.138 -11.609 1.00 76.94 172 GLN A CA 1
ATOM 1341 C C . GLN A 1 172 ? 4.236 -7.943 -11.460 1.00 76.94 172 GLN A C 1
ATOM 1343 O O . GLN A 1 172 ? 3.344 -7.514 -10.735 1.00 76.94 172 GLN A O 1
ATOM 1348 N N . LEU A 1 173 ? 4.160 -9.130 -12.068 1.00 76.00 173 LEU A N 1
ATOM 1349 C CA . LEU A 1 173 ? 3.022 -10.037 -11.898 1.00 76.00 173 LEU A CA 1
ATOM 1350 C C . LEU A 1 173 ? 2.846 -10.428 -10.431 1.00 76.00 173 LEU A C 1
ATOM 1352 O O . LEU A 1 173 ? 1.731 -10.424 -9.923 1.00 76.00 173 LEU A O 1
ATOM 1356 N N . ALA A 1 174 ? 3.943 -10.701 -9.721 1.00 83.38 174 ALA A N 1
ATOM 1357 C CA . ALA A 1 174 ? 3.864 -11.014 -8.303 1.00 83.38 174 ALA A CA 1
ATOM 1358 C C . ALA A 1 174 ? 3.317 -9.854 -7.465 1.00 83.38 174 ALA A C 1
ATOM 1360 O O . ALA A 1 174 ? 2.481 -10.073 -6.593 1.00 83.38 174 ALA A O 1
ATOM 1361 N N . ALA A 1 175 ? 3.740 -8.624 -7.760 1.00 81.56 175 ALA A N 1
ATOM 1362 C CA . ALA A 1 175 ? 3.211 -7.430 -7.112 1.00 81.56 175 ALA A CA 1
ATOM 1363 C C . ALA A 1 175 ? 1.723 -7.195 -7.434 1.00 81.56 175 ALA A C 1
ATOM 1365 O O . ALA A 1 175 ? 0.973 -6.767 -6.560 1.00 81.56 175 ALA A O 1
ATOM 1366 N N . MET A 1 176 ? 1.293 -7.476 -8.669 1.00 78.12 176 MET A N 1
ATOM 1367 C CA . MET A 1 176 ? -0.102 -7.331 -9.105 1.00 78.12 176 MET A CA 1
ATOM 1368 C C . MET A 1 176 ? -1.031 -8.381 -8.499 1.00 78.12 176 MET A C 1
ATOM 1370 O O . MET A 1 176 ? -2.191 -8.078 -8.240 1.00 78.12 176 MET A O 1
ATOM 1374 N N . ASP A 1 177 ? -0.523 -9.589 -8.260 1.00 83.94 177 ASP A N 1
ATOM 1375 C CA . ASP A 1 177 ? -1.303 -10.730 -7.776 1.00 83.94 177 ASP A CA 1
ATOM 1376 C C . ASP A 1 177 ? -1.139 -10.970 -6.273 1.00 83.94 177 ASP A C 1
ATOM 1378 O O . ASP A 1 177 ? -1.616 -11.965 -5.730 1.00 83.94 177 ASP A O 1
ATOM 1382 N N . ILE A 1 178 ? -0.485 -10.049 -5.564 1.00 89.56 178 ILE A N 1
ATOM 1383 C CA . ILE A 1 178 ? -0.154 -10.212 -4.149 1.00 89.56 178 ILE A CA 1
ATOM 1384 C C . ILE A 1 178 ? -1.393 -10.392 -3.258 1.00 89.56 178 ILE A C 1
ATOM 1386 O O . ILE A 1 178 ? -1.309 -11.054 -2.223 1.00 89.56 178 ILE A O 1
ATOM 1390 N N . GLN A 1 179 ? -2.564 -9.884 -3.670 1.00 86.19 179 GLN A N 1
ATOM 1391 C CA . GLN A 1 179 ? -3.825 -10.148 -2.968 1.00 86.19 179 GLN A CA 1
ATOM 1392 C C . GLN A 1 179 ? -4.181 -11.639 -2.892 1.00 86.19 179 GLN A C 1
ATOM 1394 O O . GLN A 1 179 ? -4.859 -12.037 -1.948 1.00 86.19 179 GLN A O 1
ATOM 1399 N N . GLU A 1 180 ? -3.721 -12.473 -3.833 1.00 88.69 180 GLU A N 1
ATOM 1400 C CA . GLU A 1 180 ? -3.970 -13.920 -3.811 1.00 88.69 180 GLU A CA 1
ATOM 1401 C C . GLU A 1 180 ? -3.400 -14.569 -2.542 1.00 88.69 180 GLU A C 1
ATOM 1403 O O . GLU A 1 180 ? -3.972 -15.534 -2.039 1.00 88.69 180 GLU A O 1
ATOM 1408 N N . ALA A 1 181 ? -2.293 -14.041 -2.004 1.00 91.44 181 ALA A N 1
ATOM 1409 C CA . ALA A 1 181 ? -1.671 -14.559 -0.785 1.00 91.44 181 ALA A CA 1
ATOM 1410 C C . ALA A 1 181 ? -2.501 -14.291 0.482 1.00 91.44 181 ALA A C 1
ATOM 1412 O O . ALA A 1 181 ? -2.264 -14.926 1.503 1.00 91.44 181 ALA A O 1
ATOM 1413 N N . PHE A 1 182 ? -3.468 -13.371 0.411 1.00 93.06 182 PHE A N 1
ATOM 1414 C CA . PHE A 1 182 ? -4.290 -12.935 1.542 1.00 93.06 182 PHE A CA 1
ATOM 1415 C C . PHE A 1 182 ? -5.795 -13.058 1.255 1.00 93.06 182 PHE A C 1
ATOM 1417 O O . PHE A 1 182 ? -6.609 -12.423 1.928 1.00 93.06 182 PHE A O 1
ATOM 1424 N N . ALA A 1 183 ? -6.188 -13.841 0.245 1.00 90.81 183 ALA A N 1
ATOM 1425 C CA . ALA A 1 183 ? -7.579 -13.956 -0.205 1.00 90.81 183 ALA A CA 1
ATOM 1426 C C . ALA A 1 183 ? -8.515 -14.597 0.841 1.00 90.81 183 ALA A C 1
ATOM 1428 O O . ALA A 1 183 ? -9.726 -14.376 0.831 1.00 90.81 183 ALA A O 1
ATOM 1429 N N . ASP A 1 184 ? -7.967 -15.364 1.781 1.00 91.75 184 ASP A N 1
ATOM 1430 C CA . ASP A 1 184 ? -8.683 -15.906 2.938 1.00 91.75 184 ASP A CA 1
ATOM 1431 C C . ASP A 1 184 ? -9.045 -14.822 3.972 1.00 91.75 184 ASP A C 1
ATOM 1433 O O . ASP A 1 184 ? -9.994 -14.983 4.736 1.00 91.75 184 ASP A O 1
ATOM 1437 N N . ARG A 1 185 ? -8.331 -13.690 3.965 1.00 91.50 185 ARG A N 1
ATOM 1438 C CA . ARG A 1 185 ? -8.457 -12.597 4.946 1.00 91.50 185 ARG A CA 1
ATOM 1439 C C . ARG A 1 185 ? -9.047 -11.322 4.369 1.00 91.50 185 ARG A C 1
ATOM 1441 O O . ARG A 1 185 ? -9.673 -10.547 5.095 1.00 91.50 185 ARG A O 1
ATOM 1448 N N . LEU A 1 186 ? -8.845 -11.093 3.078 1.00 91.75 186 LEU A N 1
ATOM 1449 C CA . LEU A 1 186 ? -9.227 -9.881 2.371 1.00 91.75 186 LEU A CA 1
ATOM 1450 C C . LEU A 1 186 ? -10.093 -10.213 1.162 1.00 91.75 186 LEU A C 1
ATOM 1452 O O . LEU A 1 186 ? -9.863 -11.189 0.455 1.00 91.75 186 LEU A O 1
ATOM 1456 N N . SER A 1 187 ? -11.071 -9.355 0.896 1.00 89.75 187 SER A N 1
ATOM 1457 C CA . SER A 1 187 ? -11.857 -9.393 -0.333 1.00 89.75 187 SER A CA 1
ATOM 1458 C C . SER A 1 187 ? -11.684 -8.089 -1.115 1.00 89.75 187 SER A C 1
ATOM 1460 O O . SER A 1 187 ? -11.557 -7.026 -0.493 1.00 89.75 187 SER A O 1
ATOM 1462 N N . PRO A 1 188 ? -11.692 -8.139 -2.460 1.00 86.56 188 PRO A N 1
ATOM 1463 C CA . PRO A 1 188 ? -11.670 -6.940 -3.289 1.00 86.56 188 PRO A CA 1
ATOM 1464 C C . PRO A 1 188 ? -12.845 -6.011 -2.960 1.00 86.56 188 PRO A C 1
ATOM 1466 O O . PRO A 1 188 ? -13.984 -6.455 -2.815 1.00 86.56 188 PRO A O 1
ATOM 1469 N N . GLY A 1 189 ? -12.568 -4.716 -2.854 1.00 83.12 189 GLY A N 1
ATOM 1470 C CA . GLY A 1 189 ? -13.563 -3.656 -2.738 1.00 83.12 189 GLY A CA 1
ATOM 1471 C C . GLY A 1 189 ? -13.645 -2.802 -4.004 1.00 83.12 189 GLY A C 1
ATOM 1472 O O . GLY A 1 189 ? -12.897 -2.979 -4.965 1.00 83.12 189 GLY A O 1
ATOM 1473 N N . LYS A 1 190 ? -14.565 -1.834 -4.006 1.00 80.19 190 LYS A N 1
ATOM 1474 C CA . LYS A 1 190 ? -14.712 -0.881 -5.110 1.00 80.19 190 LYS A CA 1
ATOM 1475 C C . LYS A 1 190 ? -13.570 0.136 -5.082 1.00 80.19 190 LYS A C 1
ATOM 1477 O O . LYS A 1 190 ? -13.513 0.971 -4.186 1.00 80.19 190 LYS A O 1
ATOM 1482 N N . SER A 1 191 ? -12.690 0.095 -6.075 1.00 78.62 191 SER A N 1
ATOM 1483 C CA . SER A 1 191 ? -11.550 1.012 -6.170 1.00 78.62 191 SER A CA 1
ATOM 1484 C C . SER A 1 191 ? -11.925 2.358 -6.810 1.00 78.62 191 SER A C 1
ATOM 1486 O O . SER A 1 191 ? -12.647 2.368 -7.807 1.00 78.62 191 SER A O 1
ATOM 1488 N N . PRO A 1 192 ? -11.415 3.502 -6.307 1.00 71.69 192 PRO A N 1
ATOM 1489 C CA . PRO A 1 192 ? -11.725 4.834 -6.843 1.00 71.69 192 PRO A CA 1
ATOM 1490 C C . PRO A 1 192 ? -11.053 5.150 -8.198 1.00 71.69 192 PRO A C 1
ATOM 1492 O O . PRO A 1 192 ? -11.188 6.263 -8.699 1.00 71.69 192 PRO A O 1
ATOM 1495 N N . GLY A 1 193 ? -10.363 4.183 -8.812 1.00 74.31 193 GLY A N 1
ATOM 1496 C CA . GLY A 1 193 ? -9.643 4.349 -10.076 1.00 74.31 193 GLY A CA 1
ATOM 1497 C C . GLY A 1 193 ? -8.265 4.998 -9.909 1.00 74.31 193 GLY A C 1
ATOM 1498 O O . GLY A 1 193 ? -7.819 5.275 -8.797 1.00 74.31 193 GLY A O 1
ATOM 1499 N N . MET A 1 194 ? -7.570 5.203 -11.031 1.00 77.62 194 MET A N 1
ATOM 1500 C CA . MET A 1 194 ? -6.281 5.901 -11.061 1.00 77.62 194 MET A CA 1
ATOM 1501 C C . MET A 1 194 ? -6.481 7.410 -11.209 1.00 77.62 194 MET A C 1
ATOM 1503 O O . MET A 1 194 ? -7.291 7.848 -12.025 1.00 77.62 194 MET A O 1
ATOM 1507 N N . VAL A 1 195 ? -5.697 8.196 -10.471 1.00 82.25 195 VAL A N 1
ATOM 1508 C CA . VAL A 1 195 ? -5.702 9.664 -10.541 1.00 82.25 195 VAL A CA 1
ATOM 1509 C C . VAL A 1 195 ? -4.273 10.171 -10.718 1.00 82.25 195 VAL A C 1
ATOM 1511 O O . VAL A 1 195 ? -3.356 9.717 -10.038 1.00 82.25 195 VAL A O 1
ATOM 1514 N N . GLU A 1 196 ? -4.065 11.113 -11.632 1.00 82.38 196 GLU A N 1
ATOM 1515 C CA . GLU A 1 196 ? -2.779 11.804 -11.780 1.00 82.38 196 GLU A CA 1
ATOM 1516 C C . GLU A 1 196 ? -2.661 12.911 -10.726 1.00 82.38 196 GLU A C 1
ATOM 1518 O O . GLU A 1 196 ? -3.590 13.701 -10.551 1.00 82.38 196 GLU A O 1
ATOM 1523 N N . VAL A 1 197 ? -1.537 12.952 -10.003 1.00 83.31 197 VAL A N 1
ATOM 1524 C CA . VAL A 1 197 ? -1.294 13.921 -8.924 1.00 83.31 197 VAL A CA 1
ATOM 1525 C C . VAL A 1 197 ? 0.090 14.537 -9.073 1.00 83.31 197 VAL A C 1
ATOM 1527 O O . VAL A 1 197 ? 1.092 13.849 -8.992 1.00 83.31 197 VAL A O 1
ATOM 1530 N N . LYS A 1 198 ? 0.195 15.848 -9.275 1.00 82.19 198 LYS A N 1
ATOM 1531 C CA . LYS A 1 198 ? 1.485 16.491 -9.597 1.00 82.19 198 LYS A CA 1
ATOM 1532 C C . LYS A 1 198 ? 2.293 16.906 -8.375 1.00 82.19 198 LYS A C 1
ATOM 1534 O O . LYS A 1 198 ? 3.468 17.234 -8.485 1.00 82.19 198 LYS A O 1
ATOM 1539 N N . ASN A 1 199 ? 1.651 16.981 -7.216 1.00 83.25 199 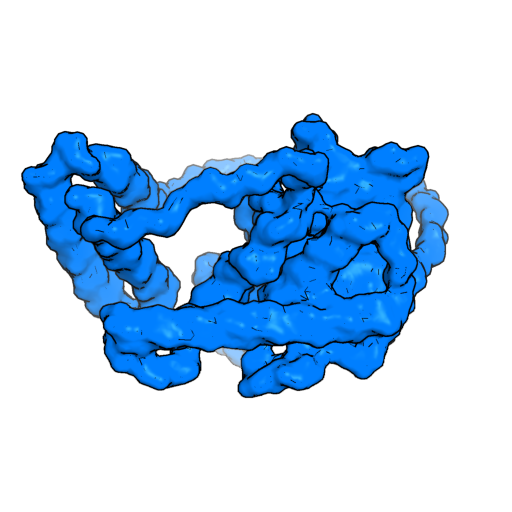ASN A N 1
ATOM 1540 C CA . ASN A 1 199 ? 2.251 17.498 -5.994 1.00 83.25 199 ASN A CA 1
ATOM 1541 C C . ASN A 1 199 ? 1.504 16.994 -4.751 1.00 83.25 199 ASN A C 1
ATOM 1543 O O . ASN A 1 199 ? 0.415 16.420 -4.828 1.00 83.25 199 ASN A O 1
ATOM 1547 N N . SER A 1 200 ? 2.087 17.278 -3.587 1.00 87.69 200 SER A N 1
ATOM 1548 C CA . SER A 1 200 ? 1.558 16.929 -2.265 1.00 87.69 200 SER A CA 1
ATOM 1549 C C . SER A 1 200 ? 0.110 17.392 -2.026 1.00 87.69 200 SER A C 1
ATOM 1551 O O . SER A 1 200 ? -0.705 16.654 -1.462 1.00 87.69 200 SER A O 1
ATOM 1553 N N . ALA A 1 201 ? -0.251 18.594 -2.493 1.00 88.44 201 ALA A N 1
ATOM 1554 C CA . ALA A 1 201 ? -1.594 19.140 -2.308 1.00 88.44 201 ALA A CA 1
ATOM 1555 C C . ALA A 1 201 ? -2.635 18.400 -3.162 1.00 88.44 201 ALA A C 1
ATOM 1557 O O . ALA A 1 201 ? -3.725 18.088 -2.678 1.00 88.44 201 ALA A O 1
ATOM 1558 N N . GLU A 1 202 ? -2.296 18.076 -4.411 1.00 89.88 202 GLU A N 1
ATOM 1559 C CA . GLU A 1 202 ? -3.135 17.264 -5.295 1.00 89.88 202 GLU A CA 1
ATOM 1560 C C . GLU A 1 202 ? -3.312 15.840 -4.761 1.00 89.88 202 GLU A C 1
ATOM 1562 O O . GLU A 1 202 ? -4.442 15.356 -4.719 1.00 89.88 202 GLU A O 1
ATOM 1567 N N . LEU A 1 203 ? -2.248 15.212 -4.249 1.00 89.88 203 LEU A N 1
ATOM 1568 C CA . LEU A 1 203 ? -2.338 13.910 -3.580 1.00 89.88 203 LEU A CA 1
ATOM 1569 C C . LEU A 1 203 ? -3.268 13.962 -2.363 1.00 89.88 203 LEU A C 1
ATOM 1571 O O . LEU A 1 203 ? -4.170 13.137 -2.230 1.00 89.88 203 LEU A O 1
ATOM 1575 N N . THR A 1 204 ? -3.110 14.973 -1.507 1.00 91.00 204 THR A N 1
ATOM 1576 C CA . THR A 1 204 ? -3.982 15.179 -0.340 1.00 91.00 204 THR A CA 1
ATOM 1577 C C . THR A 1 204 ? -5.453 15.306 -0.756 1.00 91.00 204 THR A C 1
ATOM 1579 O O . THR A 1 204 ? -6.338 14.721 -0.128 1.00 91.00 204 THR A O 1
ATOM 1582 N N . ASN A 1 205 ? -5.733 16.048 -1.831 1.00 90.19 205 ASN A N 1
ATOM 1583 C CA . ASN A 1 205 ? -7.088 16.211 -2.356 1.00 90.19 205 ASN A CA 1
ATOM 1584 C C . ASN A 1 205 ? -7.643 14.909 -2.954 1.00 90.19 205 ASN A C 1
ATOM 1586 O O . ASN A 1 205 ? -8.807 14.587 -2.706 1.00 90.19 205 ASN A O 1
ATOM 1590 N N . ALA A 1 206 ? -6.827 14.152 -3.690 1.00 89.94 206 ALA A N 1
ATOM 1591 C CA . ALA A 1 206 ? -7.212 12.863 -4.258 1.00 89.94 206 ALA A CA 1
ATOM 1592 C C . ALA A 1 206 ? -7.557 11.847 -3.156 1.00 89.94 206 ALA A C 1
ATOM 1594 O O . ALA A 1 206 ? -8.622 11.230 -3.203 1.00 89.94 206 ALA A O 1
ATOM 1595 N N . LEU A 1 207 ? -6.725 11.753 -2.111 1.00 91.62 207 LEU A N 1
ATOM 1596 C CA . LEU A 1 207 ? -6.988 10.916 -0.934 1.00 91.62 207 LEU A CA 1
ATOM 1597 C C . LEU A 1 207 ? -8.285 11.322 -0.234 1.00 91.62 207 LEU A C 1
ATOM 1599 O O . LEU A 1 207 ? -9.128 10.471 0.057 1.00 91.62 207 LEU A O 1
ATOM 1603 N N . ARG A 1 208 ? -8.489 12.631 -0.023 1.00 92.25 208 ARG A N 1
ATOM 1604 C CA . ARG A 1 208 ? -9.729 13.155 0.559 1.00 92.25 208 ARG A CA 1
ATOM 1605 C C . ARG A 1 208 ? -10.950 12.744 -0.253 1.00 92.25 208 ARG A C 1
ATOM 1607 O O . ARG A 1 208 ? -11.925 12.274 0.331 1.00 92.25 208 ARG A O 1
ATOM 1614 N N . SER A 1 209 ? -10.906 12.919 -1.572 1.00 90.81 209 SER A N 1
ATOM 1615 C CA . SER A 1 209 ? -12.025 12.580 -2.451 1.00 90.81 209 SER A CA 1
ATOM 1616 C C . SER A 1 209 ? -12.311 11.080 -2.438 1.00 90.81 209 SER A C 1
ATOM 1618 O O . SER A 1 209 ? -13.459 10.691 -2.241 1.00 90.81 209 SER A O 1
ATOM 1620 N N . GLY A 1 210 ? -11.281 10.240 -2.585 1.00 89.56 210 GLY A N 1
ATOM 1621 C CA . GLY A 1 210 ? -11.440 8.785 -2.625 1.00 89.56 210 GLY A CA 1
ATOM 1622 C C . GLY A 1 210 ? -12.010 8.226 -1.322 1.00 89.56 210 GLY A C 1
ATOM 1623 O O . GLY A 1 210 ? -12.991 7.486 -1.340 1.00 89.56 210 GLY A O 1
ATOM 1624 N N . VAL A 1 211 ? -11.465 8.648 -0.177 1.00 91.00 211 VAL A N 1
ATOM 1625 C CA . VAL A 1 211 ? -11.958 8.207 1.137 1.00 91.00 211 VAL A CA 1
ATOM 1626 C C . VAL A 1 211 ? -13.373 8.720 1.410 1.00 91.00 211 VAL A C 1
ATOM 1628 O O . VAL A 1 211 ? -14.201 7.965 1.914 1.00 91.00 211 VAL A O 1
ATOM 1631 N N . ASN A 1 212 ? -13.693 9.972 1.061 1.00 91.62 212 ASN A N 1
ATOM 1632 C CA . ASN A 1 212 ? -15.057 10.489 1.208 1.00 91.62 212 ASN A CA 1
ATOM 1633 C C . ASN A 1 212 ? -16.061 9.721 0.347 1.00 91.62 212 ASN A C 1
ATOM 1635 O O . ASN A 1 212 ? -17.157 9.447 0.827 1.00 91.62 212 ASN A O 1
ATOM 1639 N N . GLN A 1 213 ? -15.692 9.361 -0.885 1.00 90.19 213 GLN A N 1
ATOM 1640 C CA . GLN A 1 213 ? -16.559 8.570 -1.752 1.00 90.19 213 GLN A CA 1
ATOM 1641 C C . GLN A 1 213 ? -16.844 7.195 -1.139 1.00 90.19 213 GLN A C 1
ATOM 1643 O O . GLN A 1 213 ? -17.998 6.795 -1.071 1.00 90.19 213 GLN A O 1
ATOM 1648 N N . LEU A 1 214 ? -15.824 6.499 -0.625 1.00 88.94 214 LEU A N 1
ATOM 1649 C CA . LEU A 1 214 ? -16.007 5.187 0.011 1.00 88.94 214 LEU A CA 1
ATOM 1650 C C . LEU A 1 214 ? -16.887 5.261 1.266 1.00 88.94 214 LEU A C 1
ATOM 1652 O O . LEU A 1 214 ? -17.755 4.412 1.468 1.00 88.94 214 LEU A O 1
ATOM 1656 N N . LEU A 1 215 ? -16.706 6.297 2.087 1.00 89.88 215 LEU A N 1
ATOM 1657 C CA . LEU A 1 215 ? -17.561 6.539 3.252 1.00 89.88 215 LEU A CA 1
ATOM 1658 C C . LEU A 1 215 ? -19.011 6.847 2.839 1.00 89.88 215 LEU A C 1
ATOM 1660 O O . LEU A 1 215 ? -19.940 6.361 3.483 1.00 89.88 215 LEU A O 1
ATOM 1664 N N . ALA A 1 216 ? -19.210 7.630 1.772 1.00 89.25 216 ALA A N 1
ATOM 1665 C CA . ALA A 1 216 ? -20.530 7.945 1.224 1.00 89.25 216 ALA A CA 1
ATOM 1666 C C . ALA A 1 216 ? -21.222 6.712 0.618 1.00 89.25 216 ALA A C 1
ATOM 1668 O O . ALA A 1 216 ? -22.431 6.558 0.777 1.00 89.25 216 ALA A O 1
ATOM 1669 N N . ASP A 1 217 ? -20.448 5.799 0.025 1.00 86.06 217 ASP A N 1
ATOM 1670 C CA . ASP A 1 217 ? -20.903 4.492 -0.468 1.00 86.06 217 ASP A CA 1
ATOM 1671 C C . ASP A 1 217 ? -21.226 3.507 0.685 1.00 86.06 217 ASP A C 1
ATOM 1673 O O . ASP A 1 217 ? -21.642 2.374 0.452 1.00 86.06 217 ASP A O 1
ATOM 1677 N N . GLY A 1 218 ? -21.071 3.929 1.947 1.00 88.25 218 GLY A N 1
ATOM 1678 C CA . GLY A 1 218 ? -21.463 3.170 3.136 1.00 88.25 218 GLY A CA 1
ATOM 1679 C C . GLY A 1 218 ? -20.365 2.283 3.726 1.00 88.25 218 GLY A C 1
ATOM 1680 O O . GLY A 1 218 ? -20.602 1.619 4.740 1.00 88.25 218 GLY A O 1
ATOM 1681 N N . HIS A 1 219 ? -19.153 2.286 3.163 1.00 89.00 219 HIS A N 1
ATOM 1682 C CA . HIS A 1 219 ? -18.027 1.539 3.719 1.00 89.00 219 HIS A CA 1
ATOM 1683 C C . HIS A 1 219 ? -17.538 2.200 5.012 1.00 89.00 219 HIS A C 1
ATOM 1685 O O . HIS A 1 219 ? -16.982 3.293 4.995 1.00 89.00 219 HIS A O 1
ATOM 1691 N N . LYS A 1 220 ? -17.718 1.526 6.154 1.00 90.50 220 LYS A N 1
ATOM 1692 C CA . LYS A 1 220 ? -17.283 2.035 7.472 1.00 90.50 220 LYS A CA 1
ATOM 1693 C C . LYS A 1 220 ? -15.972 1.434 7.967 1.00 90.50 220 LYS A C 1
ATOM 1695 O O . LYS A 1 220 ? -15.430 1.924 8.951 1.00 90.50 220 LYS A O 1
ATOM 1700 N N . PHE A 1 221 ? -15.485 0.372 7.334 1.00 93.19 221 PHE A N 1
ATOM 1701 C CA . PHE A 1 221 ? -14.224 -0.270 7.687 1.00 93.19 221 PHE A CA 1
ATOM 1702 C C . PHE A 1 221 ? -13.593 -0.890 6.447 1.00 93.19 221 PHE A C 1
ATOM 1704 O O . PHE A 1 221 ? -14.169 -1.810 5.865 1.00 93.19 221 PHE A O 1
ATOM 1711 N N . PHE A 1 222 ? -12.465 -0.340 6.010 1.00 93.00 222 PHE A N 1
ATOM 1712 C CA . PHE A 1 222 ? -11.804 -0.748 4.775 1.00 93.00 222 PHE A CA 1
ATOM 1713 C C . PHE A 1 222 ? -10.314 -0.405 4.788 1.00 93.00 222 PHE A C 1
ATOM 1715 O O . PHE A 1 222 ? -9.846 0.431 5.565 1.00 93.00 222 PHE A O 1
ATOM 1722 N N . GLY A 1 223 ? -9.582 -1.070 3.904 1.00 93.19 223 GLY A N 1
ATOM 1723 C CA . GLY A 1 223 ? -8.184 -0.820 3.598 1.00 93.19 223 GLY A CA 1
ATOM 1724 C C . GLY A 1 223 ? -8.017 -0.358 2.158 1.00 93.19 223 GLY A C 1
ATOM 1725 O O . GLY A 1 223 ? -8.831 -0.667 1.290 1.00 93.19 223 GLY A O 1
ATOM 1726 N N . MET A 1 224 ? -6.952 0.385 1.906 1.00 93.12 224 MET A N 1
ATOM 1727 C CA . MET A 1 224 ? -6.544 0.837 0.586 1.00 93.12 224 MET A CA 1
ATOM 1728 C C . MET A 1 224 ? -5.043 0.643 0.462 1.00 93.12 224 MET A C 1
ATOM 1730 O O . MET A 1 224 ? -4.296 1.121 1.318 1.00 93.12 224 MET A O 1
ATOM 1734 N N . THR A 1 225 ? -4.586 -0.000 -0.605 1.00 92.31 225 THR A N 1
ATOM 1735 C CA . THR A 1 225 ? -3.211 0.230 -1.045 1.00 92.31 225 THR A CA 1
ATOM 1736 C C . THR A 1 225 ? -3.166 1.541 -1.817 1.00 92.31 225 THR A C 1
ATOM 1738 O O . THR A 1 225 ? -4.141 1.921 -2.467 1.00 92.31 225 THR A O 1
ATOM 1741 N N . LEU A 1 226 ? -2.054 2.259 -1.714 1.00 90.44 226 LEU A N 1
ATOM 1742 C CA . LEU A 1 226 ? -1.789 3.474 -2.473 1.00 90.44 226 LEU A CA 1
ATOM 1743 C C . LEU A 1 226 ? -0.498 3.240 -3.244 1.00 90.44 226 LEU A C 1
ATOM 1745 O O . LEU A 1 226 ? 0.538 3.023 -2.625 1.00 90.44 226 LEU A O 1
ATOM 1749 N N . THR A 1 227 ? -0.541 3.280 -4.569 1.00 87.00 227 THR A N 1
ATOM 1750 C CA . THR A 1 227 ? 0.663 3.159 -5.393 1.00 87.00 227 THR A CA 1
ATOM 1751 C C . THR A 1 227 ? 1.014 4.521 -5.957 1.00 87.00 227 THR A C 1
ATOM 1753 O O . THR A 1 227 ? 0.184 5.131 -6.625 1.00 87.00 227 THR A O 1
ATOM 1756 N N . LEU A 1 228 ? 2.235 4.984 -5.698 1.00 84.31 228 LEU A N 1
ATOM 1757 C CA . LEU A 1 228 ? 2.788 6.219 -6.242 1.00 84.31 228 LEU A CA 1
ATOM 1758 C C . LEU A 1 228 ? 4.255 5.979 -6.611 1.00 84.31 228 LEU A C 1
ATOM 1760 O O . LEU A 1 228 ? 5.044 5.552 -5.775 1.00 84.31 228 LEU A O 1
ATOM 1764 N N . ASN A 1 229 ? 4.627 6.232 -7.867 1.00 77.00 229 ASN A N 1
ATOM 1765 C CA . ASN A 1 229 ? 6.005 6.079 -8.369 1.00 77.00 229 ASN A CA 1
ATOM 1766 C C . ASN A 1 229 ? 6.642 4.710 -8.098 1.00 77.00 229 ASN A C 1
ATOM 1768 O O . ASN A 1 229 ? 7.809 4.614 -7.729 1.00 77.00 229 ASN A O 1
ATOM 1772 N N . GLY A 1 230 ? 5.863 3.640 -8.257 1.00 78.56 230 GLY A N 1
ATOM 1773 C CA . GLY A 1 230 ? 6.337 2.275 -8.013 1.00 78.56 230 GLY A CA 1
ATOM 1774 C C . GLY A 1 230 ? 6.492 1.915 -6.533 1.00 78.56 230 GLY A C 1
ATOM 1775 O O . GLY A 1 230 ? 6.836 0.777 -6.231 1.00 78.56 230 GLY A O 1
ATOM 1776 N N . LYS A 1 231 ? 6.199 2.840 -5.611 1.00 87.06 231 LYS A N 1
ATOM 1777 C CA . LYS A 1 231 ? 6.085 2.567 -4.178 1.00 87.06 231 LYS A CA 1
ATOM 1778 C C . LYS A 1 231 ? 4.641 2.265 -3.829 1.00 87.06 231 LYS A C 1
ATOM 1780 O O . LYS A 1 231 ? 3.739 2.971 -4.277 1.00 87.06 231 LYS A O 1
ATOM 1785 N N . THR A 1 232 ? 4.433 1.235 -3.017 1.00 91.00 232 THR A N 1
ATOM 1786 C CA . THR A 1 232 ? 3.111 0.874 -2.502 1.00 91.00 232 THR A CA 1
ATOM 1787 C C . THR A 1 232 ? 3.055 1.120 -1.002 1.00 91.00 232 THR A C 1
ATOM 1789 O O . THR A 1 232 ? 3.940 0.702 -0.261 1.00 91.00 232 THR A O 1
ATOM 1792 N N . TYR A 1 233 ? 2.010 1.814 -0.572 1.00 93.44 233 TYR A N 1
ATOM 1793 C CA . TYR A 1 233 ? 1.704 2.144 0.815 1.00 93.44 233 TYR A CA 1
ATOM 1794 C C . TYR A 1 233 ? 0.367 1.520 1.208 1.00 93.44 233 TYR A C 1
ATOM 1796 O O . TYR A 1 233 ? -0.410 1.116 0.339 1.00 93.44 233 TYR A O 1
ATOM 1804 N N . ALA A 1 234 ? 0.058 1.504 2.502 1.00 95.31 234 ALA A N 1
ATOM 1805 C CA . ALA A 1 234 ? -1.247 1.079 2.995 1.00 95.31 234 ALA A CA 1
ATOM 1806 C C . ALA A 1 234 ? -1.929 2.178 3.816 1.00 95.31 234 ALA A C 1
ATOM 1808 O O . ALA A 1 234 ? -1.292 2.902 4.580 1.00 95.31 234 ALA A O 1
ATOM 1809 N N . LEU A 1 235 ? -3.247 2.285 3.661 1.00 95.44 235 LEU A N 1
ATOM 1810 C CA . LEU A 1 235 ? -4.124 3.161 4.426 1.00 95.44 235 LEU A CA 1
ATOM 1811 C C . LEU A 1 235 ? -5.324 2.354 4.920 1.00 95.44 235 LEU A C 1
ATOM 1813 O O . LEU A 1 235 ? -6.021 1.730 4.126 1.00 95.44 235 LEU A O 1
ATOM 1817 N N . THR A 1 236 ? -5.612 2.406 6.214 1.00 95.31 236 THR A N 1
ATOM 1818 C CA . THR A 1 236 ? -6.831 1.836 6.792 1.00 95.31 236 THR A CA 1
ATOM 1819 C C . THR A 1 236 ? -7.740 2.937 7.303 1.00 95.31 236 THR A C 1
ATOM 1821 O O . THR A 1 236 ? -7.291 3.980 7.790 1.00 95.31 236 THR A O 1
ATOM 1824 N N . VAL A 1 237 ? -9.042 2.694 7.185 1.00 94.75 237 VAL A N 1
ATOM 1825 C CA . VAL A 1 237 ? -10.096 3.582 7.662 1.00 94.75 237 VAL A CA 1
ATOM 1826 C C . VAL A 1 237 ? -11.066 2.761 8.497 1.00 94.75 237 VAL A C 1
ATOM 1828 O O . VAL A 1 237 ? -11.705 1.845 7.984 1.00 94.75 237 VAL A O 1
ATOM 1831 N N . ASP A 1 238 ? -11.210 3.108 9.774 1.00 94.69 238 ASP A N 1
ATOM 1832 C CA . ASP A 1 238 ? -12.240 2.576 10.665 1.00 94.69 238 ASP A CA 1
ATOM 1833 C C . ASP A 1 238 ? -13.135 3.706 11.175 1.00 94.69 238 ASP A C 1
ATOM 1835 O O . ASP A 1 238 ? -12.825 4.384 12.151 1.00 94.69 238 ASP A O 1
ATOM 1839 N N . ALA A 1 239 ? -14.280 3.877 10.524 1.00 93.44 239 ALA A N 1
ATOM 1840 C CA . ALA A 1 239 ? -15.329 4.828 10.870 1.00 93.44 239 ALA A CA 1
ATOM 1841 C C . ALA A 1 239 ? -16.510 4.175 11.620 1.00 93.44 239 ALA A C 1
ATOM 1843 O O . ALA A 1 239 ? -17.597 4.749 11.681 1.00 93.44 239 ALA A O 1
ATOM 1844 N N . ARG A 1 240 ? -16.345 2.963 12.177 1.00 91.69 240 ARG A N 1
ATOM 1845 C CA . ARG A 1 240 ? -17.410 2.282 12.945 1.00 91.69 240 ARG A CA 1
ATOM 1846 C C . ARG A 1 240 ? -17.570 2.837 14.362 1.00 91.69 240 ARG A C 1
ATOM 1848 O O . ARG A 1 240 ? -18.643 2.713 14.947 1.00 91.69 240 ARG A O 1
ATOM 1855 N N . GLY A 1 241 ? -16.496 3.385 14.933 1.00 83.50 241 GLY A N 1
ATOM 1856 C CA . GLY A 1 241 ? -16.472 3.907 16.302 1.00 83.50 241 GLY A CA 1
ATOM 1857 C C . GLY A 1 241 ? -17.035 5.322 16.433 1.00 83.50 241 GLY A C 1
ATOM 1858 O O . GLY A 1 241 ? -17.308 5.992 15.442 1.00 83.50 241 GLY A O 1
ATOM 1859 N N . ARG A 1 242 ? -17.155 5.798 17.682 1.00 83.50 242 ARG A N 1
ATOM 1860 C CA . ARG A 1 242 ? -17.501 7.203 17.977 1.00 83.50 242 ARG A CA 1
ATOM 1861 C C . ARG A 1 242 ? -16.479 8.180 17.401 1.00 83.50 242 ARG A C 1
ATOM 1863 O O . ARG A 1 242 ? -16.853 9.248 16.937 1.00 83.50 242 ARG A O 1
ATOM 1870 N N . GLU A 1 243 ? -15.211 7.783 17.427 1.00 87.88 243 GLU A N 1
ATOM 1871 C CA . GLU A 1 243 ? -14.127 8.486 16.756 1.00 87.88 243 GLU A CA 1
ATOM 1872 C C . GLU A 1 243 ? -13.578 7.594 15.640 1.00 87.88 243 GLU A C 1
ATOM 1874 O O . GLU A 1 243 ? -13.289 6.413 15.896 1.00 87.88 243 GLU A O 1
ATOM 1879 N N . PRO A 1 244 ? -13.461 8.118 14.408 1.00 91.75 244 PRO A N 1
ATOM 1880 C CA . PRO A 1 244 ? -12.849 7.380 13.321 1.00 91.75 244 PRO A CA 1
ATOM 1881 C C . PRO A 1 244 ? -11.350 7.217 13.577 1.00 91.75 244 PRO A C 1
ATOM 1883 O O . PRO A 1 244 ? -10.705 8.119 14.108 1.00 91.75 244 PRO A O 1
ATOM 1886 N N . GLN A 1 245 ? -10.791 6.080 13.178 1.00 93.12 245 GLN A N 1
ATOM 1887 C CA . GLN A 1 245 ? -9.351 5.843 13.184 1.00 93.12 245 GLN A CA 1
ATOM 1888 C C . GLN A 1 245 ? -8.838 5.708 11.756 1.00 93.12 245 GLN A C 1
ATOM 1890 O O . GLN A 1 245 ? -9.448 5.042 10.919 1.00 93.12 245 GLN A O 1
ATOM 1895 N N . PHE A 1 246 ? -7.699 6.340 11.501 1.00 94.38 246 PHE A N 1
ATOM 1896 C CA . PHE A 1 246 ? -6.993 6.301 10.234 1.00 94.38 246 PHE A CA 1
ATOM 1897 C C . PHE A 1 246 ? -5.559 5.865 10.498 1.00 94.38 246 PHE A C 1
ATOM 1899 O O . PHE A 1 246 ? -4.902 6.435 11.378 1.00 94.38 246 PHE A O 1
ATOM 1906 N N . ILE A 1 247 ? -5.082 4.866 9.757 1.00 94.94 247 ILE A N 1
ATOM 1907 C CA . ILE A 1 247 ? -3.720 4.355 9.915 1.00 94.94 247 ILE A CA 1
ATOM 1908 C C . ILE A 1 247 ? -3.038 4.311 8.559 1.00 94.94 247 ILE A C 1
ATOM 1910 O O . ILE A 1 247 ? -3.536 3.672 7.639 1.00 94.94 247 ILE A O 1
ATOM 1914 N N . PHE A 1 248 ? -1.908 4.993 8.439 1.00 95.38 248 PHE A N 1
ATOM 1915 C CA . PHE A 1 248 ? -1.038 4.928 7.271 1.00 95.38 248 PHE A CA 1
ATOM 1916 C C . PHE A 1 248 ? 0.187 4.080 7.588 1.00 95.38 248 PHE A C 1
ATOM 1918 O O . PHE A 1 248 ? 0.703 4.161 8.701 1.00 95.38 248 PHE A O 1
ATOM 1925 N N . PHE A 1 249 ? 0.657 3.313 6.613 1.00 95.88 249 PHE A N 1
ATOM 1926 C CA . PHE A 1 249 ? 1.844 2.479 6.719 1.00 95.88 249 PHE A CA 1
ATOM 1927 C C . PHE A 1 249 ? 2.755 2.662 5.508 1.00 95.88 249 PHE A C 1
ATOM 1929 O O . PHE A 1 249 ? 2.302 2.622 4.359 1.00 95.88 249 PHE A O 1
ATOM 1936 N N . ASP A 1 250 ? 4.046 2.814 5.794 1.00 95.19 250 ASP A N 1
ATOM 1937 C CA . ASP A 1 250 ? 5.120 2.902 4.814 1.00 95.19 250 ASP A CA 1
ATOM 1938 C C . ASP A 1 250 ? 6.247 1.931 5.189 1.00 95.19 250 ASP A C 1
ATOM 1940 O O . ASP A 1 250 ? 6.893 2.065 6.232 1.00 95.19 250 ASP A O 1
ATOM 1944 N N . SER A 1 251 ? 6.497 0.950 4.320 1.00 94.94 251 SER A N 1
ATOM 1945 C CA . SER A 1 251 ? 7.537 -0.059 4.512 1.00 94.94 251 SER A CA 1
ATOM 1946 C C . SER A 1 251 ? 8.909 0.326 3.963 1.00 94.94 251 SER A C 1
ATOM 1948 O O . SER A 1 251 ? 9.874 -0.403 4.195 1.00 94.94 251 SER A O 1
ATOM 1950 N N . HIS A 1 252 ? 9.026 1.438 3.235 1.00 91.88 252 HIS A N 1
ATOM 1951 C CA . HIS A 1 252 ? 10.296 1.878 2.653 1.00 91.88 252 HIS A CA 1
ATOM 1952 C C . HIS A 1 252 ? 11.217 2.443 3.730 1.00 91.88 252 HIS A C 1
ATOM 1954 O O . HIS A 1 252 ? 12.416 2.176 3.706 1.00 91.88 252 HIS A O 1
ATOM 1960 N N . GLY A 1 253 ? 10.626 3.198 4.662 1.00 83.31 253 GLY A N 1
ATOM 1961 C CA . GLY A 1 253 ? 11.329 3.954 5.684 1.00 83.31 253 GLY A CA 1
ATOM 1962 C C . GLY A 1 253 ? 12.095 5.136 5.097 1.00 83.31 253 GLY A C 1
ATOM 1963 O O . GLY A 1 253 ? 13.027 4.971 4.312 1.00 83.31 253 GLY A O 1
ATOM 1964 N N . THR A 1 254 ? 11.724 6.354 5.480 1.00 74.75 254 THR A N 1
ATOM 1965 C CA . THR A 1 254 ? 12.401 7.580 5.040 1.00 74.75 254 THR A CA 1
ATOM 1966 C C . THR A 1 254 ? 12.546 8.549 6.209 1.00 74.75 254 THR A C 1
ATOM 1968 O O . THR A 1 254 ? 11.746 8.540 7.144 1.00 74.75 254 THR A O 1
ATOM 1971 N N . GLY A 1 255 ? 13.597 9.376 6.165 1.00 80.25 255 GLY A N 1
ATOM 1972 C CA . GLY A 1 255 ? 13.810 10.493 7.091 1.00 80.25 255 GLY A CA 1
ATOM 1973 C C . GLY A 1 255 ? 13.618 10.136 8.570 1.00 80.25 255 GLY A C 1
ATOM 1974 O O . GLY A 1 255 ? 14.475 9.496 9.177 1.00 80.25 255 GLY A O 1
ATOM 1975 N N . GLU A 1 256 ? 12.482 10.572 9.128 1.00 80.50 256 GLU A N 1
ATOM 1976 C CA . GLU A 1 256 ? 12.097 10.482 10.547 1.00 80.50 256 GLU A CA 1
ATOM 1977 C C . GLU A 1 256 ? 12.082 9.050 11.112 1.00 80.50 256 GLU A C 1
ATOM 1979 O O . GLU A 1 256 ? 12.228 8.881 12.321 1.00 80.50 256 GLU A O 1
ATOM 1984 N N . SER A 1 257 ? 11.948 8.017 10.273 1.00 86.19 257 SER A N 1
ATOM 1985 C CA . SER A 1 257 ? 11.977 6.615 10.717 1.00 86.19 257 SER A CA 1
ATOM 1986 C C . SER A 1 257 ? 13.376 5.986 10.729 1.00 86.19 257 SER A C 1
ATOM 1988 O O . SER A 1 257 ? 13.504 4.784 10.962 1.00 86.19 257 SER A O 1
ATOM 1990 N N . LEU A 1 258 ? 14.425 6.766 10.434 1.00 88.06 258 LEU A N 1
ATOM 1991 C CA . LEU A 1 258 ? 15.812 6.295 10.293 1.00 88.06 258 LEU A CA 1
ATOM 1992 C C . LEU A 1 258 ? 15.960 5.138 9.287 1.00 88.06 258 LEU A C 1
ATOM 1994 O O . LEU A 1 258 ? 16.845 4.297 9.413 1.00 88.06 258 LEU A O 1
ATOM 1998 N N . GLY A 1 259 ? 15.088 5.104 8.274 1.00 89.44 259 GLY A N 1
ATOM 1999 C CA . GLY A 1 259 ? 15.091 4.076 7.235 1.00 89.44 259 GLY A CA 1
ATOM 2000 C C . GLY A 1 259 ? 14.325 2.800 7.590 1.00 89.44 259 GLY A C 1
ATOM 2001 O O . GLY A 1 259 ? 14.322 1.880 6.779 1.00 89.44 259 GLY A O 1
ATOM 2002 N N . ASN A 1 260 ? 13.653 2.732 8.743 1.00 95.12 260 ASN A N 1
ATOM 2003 C CA . ASN A 1 260 ? 12.796 1.601 9.114 1.00 95.12 260 ASN A CA 1
ATOM 2004 C C . ASN A 1 260 ? 11.345 1.815 8.671 1.00 95.12 260 ASN A C 1
ATOM 2006 O O . ASN A 1 260 ? 10.901 2.952 8.491 1.00 95.12 260 ASN A O 1
ATOM 2010 N N . ALA A 1 261 ? 10.592 0.726 8.517 1.00 95.94 261 ALA A N 1
ATOM 2011 C CA . ALA A 1 261 ? 9.158 0.799 8.276 1.00 95.94 261 ALA A CA 1
ATOM 2012 C C . ALA A 1 261 ? 8.453 1.511 9.439 1.00 95.94 261 ALA A C 1
ATOM 2014 O O . ALA A 1 261 ? 8.864 1.402 10.599 1.00 95.94 261 ALA A O 1
ATOM 2015 N N . PHE A 1 262 ? 7.381 2.237 9.136 1.00 95.81 262 PHE A N 1
ATOM 2016 C CA . PHE A 1 262 ? 6.633 2.973 10.147 1.00 95.81 262 PHE A CA 1
ATOM 2017 C C . PHE A 1 262 ? 5.133 3.005 9.861 1.00 95.81 262 PHE A C 1
ATOM 2019 O O . PHE A 1 262 ? 4.681 2.802 8.733 1.00 95.81 262 PHE A O 1
ATOM 2026 N N . ALA A 1 263 ? 4.364 3.312 10.902 1.00 95.56 263 ALA A N 1
ATOM 2027 C CA . ALA A 1 263 ? 2.949 3.613 10.816 1.00 95.56 263 ALA A CA 1
ATOM 2028 C C . ALA A 1 263 ? 2.610 4.942 11.506 1.00 95.56 263 ALA A C 1
ATOM 2030 O O . ALA A 1 263 ? 3.230 5.338 12.495 1.00 95.56 263 ALA A O 1
ATOM 2031 N N . LEU A 1 264 ? 1.588 5.617 10.985 1.00 94.06 264 LEU A N 1
ATOM 2032 C CA . LEU A 1 264 ? 0.985 6.814 11.565 1.00 94.06 264 LEU A CA 1
ATOM 2033 C C . LEU A 1 264 ? -0.471 6.515 11.888 1.00 94.06 264 LEU A C 1
ATOM 2035 O O . LEU A 1 264 ? -1.248 6.228 10.982 1.00 94.06 264 LEU A O 1
ATOM 2039 N N . GLN A 1 265 ? -0.851 6.625 13.159 1.00 93.06 265 GLN A N 1
ATOM 2040 C CA . GLN A 1 265 ? -2.218 6.382 13.617 1.00 93.06 265 GLN A CA 1
ATOM 2041 C C . GLN A 1 265 ? -2.840 7.660 14.173 1.00 93.06 265 GLN A C 1
ATOM 2043 O O . GLN A 1 265 ? -2.261 8.320 15.033 1.00 93.06 265 GLN A O 1
ATOM 2048 N N . THR A 1 266 ? -4.036 8.015 13.700 1.00 93.00 266 THR A N 1
ATOM 2049 C CA . THR A 1 266 ? -4.713 9.245 14.126 1.00 93.00 266 THR A CA 1
ATOM 2050 C C . THR A 1 266 ? -6.225 9.176 14.013 1.00 93.00 266 THR A C 1
ATOM 2052 O O . THR A 1 266 ? -6.772 8.370 13.265 1.00 93.00 266 THR A O 1
ATOM 2055 N N . THR A 1 267 ? -6.904 10.077 14.718 1.00 92.81 267 THR A N 1
ATOM 2056 C CA . THR A 1 267 ? -8.328 10.374 14.512 1.00 92.81 267 THR A CA 1
ATOM 2057 C C . THR A 1 267 ? -8.537 11.575 13.584 1.00 92.81 267 THR A C 1
ATOM 2059 O O . THR A 1 267 ? -9.640 11.800 13.084 1.00 92.81 267 THR A O 1
ATOM 2062 N N . ASN A 1 268 ? -7.473 12.333 13.286 1.00 93.00 268 ASN A N 1
ATOM 2063 C CA . ASN A 1 268 ? -7.515 13.500 12.413 1.00 93.00 268 ASN A CA 1
ATOM 2064 C C . ASN A 1 268 ? -7.109 13.145 10.978 1.00 93.00 268 ASN A C 1
ATOM 2066 O O . ASN A 1 268 ? -5.936 13.168 10.599 1.00 93.00 268 ASN A O 1
ATOM 2070 N N . ARG A 1 269 ? -8.118 12.860 10.157 1.00 92.69 269 ARG A N 1
ATOM 2071 C CA . ARG A 1 269 ? -7.947 12.487 8.750 1.00 92.69 269 ARG A CA 1
ATOM 2072 C C . ARG A 1 269 ? -7.153 13.504 7.926 1.00 92.69 269 ARG A C 1
ATOM 2074 O O . ARG A 1 269 ? -6.308 13.121 7.125 1.00 92.69 269 ARG A O 1
ATOM 2081 N N . GLU A 1 270 ? -7.427 14.795 8.097 1.00 91.69 270 GLU A N 1
ATOM 2082 C CA . GLU A 1 270 ? -6.802 15.841 7.276 1.00 91.69 270 GLU A CA 1
ATOM 2083 C C . GLU A 1 270 ? -5.322 16.024 7.626 1.00 91.69 270 GLU A C 1
ATOM 2085 O O . GLU A 1 270 ? -4.504 16.279 6.740 1.00 91.69 270 GLU A O 1
ATOM 2090 N N . ALA A 1 271 ? -4.964 15.849 8.901 1.00 89.62 271 ALA A N 1
ATOM 2091 C CA . ALA A 1 271 ? -3.569 15.802 9.321 1.00 89.62 271 ALA A CA 1
ATOM 2092 C C . ALA A 1 271 ? -2.851 14.583 8.720 1.00 89.62 271 ALA A C 1
ATOM 2094 O O . ALA A 1 271 ? -1.739 14.729 8.215 1.00 89.62 271 ALA A O 1
ATOM 2095 N N . LEU A 1 272 ? -3.503 13.410 8.701 1.00 92.88 272 LEU A N 1
ATOM 2096 C CA . LEU A 1 272 ? -2.929 12.213 8.084 1.00 92.88 272 LEU A CA 1
ATOM 2097 C C . LEU A 1 272 ? -2.665 12.413 6.594 1.00 92.88 272 LEU A C 1
ATOM 2099 O O . LEU A 1 272 ? -1.555 12.171 6.142 1.00 92.88 272 LEU A O 1
ATOM 2103 N N . PHE A 1 273 ? -3.658 12.871 5.827 1.00 93.19 273 PHE A N 1
ATOM 2104 C CA . PHE A 1 273 ? -3.509 13.017 4.375 1.00 93.19 273 PHE A CA 1
ATOM 2105 C C . PHE A 1 273 ? -2.425 14.019 4.000 1.00 93.19 273 PHE A C 1
ATOM 2107 O O . PHE A 1 273 ? -1.678 13.775 3.057 1.00 93.19 273 PHE A O 1
ATOM 2114 N N . ARG A 1 274 ? -2.289 15.100 4.775 1.00 90.00 274 ARG A N 1
ATOM 2115 C CA . ARG A 1 274 ? -1.178 16.036 4.610 1.00 90.00 274 ARG A CA 1
ATOM 2116 C C . ARG A 1 274 ? 0.165 15.356 4.853 1.00 90.00 274 ARG A C 1
ATOM 2118 O O . ARG A 1 274 ? 1.050 15.485 4.020 1.00 90.00 274 ARG A O 1
ATOM 2125 N N . LYS A 1 275 ? 0.296 14.596 5.945 1.00 89.38 275 LYS A N 1
ATOM 2126 C CA . LYS A 1 275 ? 1.537 13.879 6.261 1.00 89.38 275 LYS A CA 1
ATOM 2127 C C . LYS A 1 275 ? 1.868 12.824 5.201 1.00 89.38 275 LYS A C 1
ATOM 2129 O O . LYS A 1 275 ? 3.019 12.735 4.801 1.00 89.38 275 LYS A O 1
ATOM 2134 N N . ILE A 1 276 ? 0.874 12.109 4.662 1.00 90.50 276 ILE A N 1
ATOM 2135 C CA . ILE A 1 276 ? 1.068 11.220 3.501 1.00 90.50 276 ILE A CA 1
ATOM 2136 C C . ILE A 1 276 ? 1.607 12.019 2.312 1.00 90.50 276 ILE A C 1
ATOM 2138 O O . ILE A 1 276 ? 2.563 11.593 1.677 1.00 90.50 276 ILE A O 1
ATOM 2142 N N . GLY A 1 277 ? 1.038 13.194 2.034 1.00 87.44 277 GLY A N 1
ATOM 2143 C CA . GLY A 1 277 ? 1.531 14.096 0.997 1.00 87.44 277 GLY A CA 1
ATOM 2144 C C . GLY A 1 277 ? 2.957 14.607 1.224 1.00 87.44 277 GLY A C 1
ATOM 2145 O O . GLY A 1 277 ? 3.617 14.965 0.256 1.00 87.44 277 GLY A O 1
ATOM 2146 N N . GLU A 1 278 ? 3.422 14.698 2.467 1.00 85.12 278 GLU A N 1
ATOM 2147 C CA . GLU A 1 278 ? 4.792 15.105 2.818 1.00 85.12 278 GLU A CA 1
ATOM 2148 C C . GLU A 1 278 ? 5.778 13.930 2.743 1.00 85.12 278 GLU A C 1
ATOM 2150 O O . GLU A 1 278 ? 6.935 14.120 2.378 1.00 85.12 278 GLU A O 1
ATOM 2155 N N . THR A 1 279 ? 5.323 12.721 3.081 1.00 82.25 279 THR A N 1
ATOM 2156 C CA . THR A 1 279 ? 6.112 11.482 3.027 1.00 82.25 279 THR A CA 1
ATOM 2157 C C . THR A 1 279 ? 6.249 10.942 1.605 1.00 82.25 279 THR A C 1
ATOM 2159 O O . THR A 1 279 ? 7.277 10.362 1.258 1.00 82.25 279 THR A O 1
ATOM 2162 N N . ALA A 1 280 ? 5.205 11.091 0.791 1.00 80.31 280 ALA A N 1
ATOM 2163 C CA . ALA A 1 280 ? 5.174 10.594 -0.572 1.00 80.31 280 ALA A CA 1
ATOM 2164 C C . ALA A 1 280 ? 6.281 11.242 -1.412 1.00 80.31 280 ALA A C 1
ATOM 2166 O O . ALA A 1 280 ? 6.381 12.465 -1.517 1.00 80.31 280 ALA A O 1
ATOM 2167 N N . GLU A 1 281 ? 7.103 10.409 -2.045 1.00 76.12 281 GLU A N 1
ATOM 2168 C CA . GLU A 1 281 ? 8.133 10.891 -2.956 1.00 76.12 281 GLU A CA 1
ATOM 21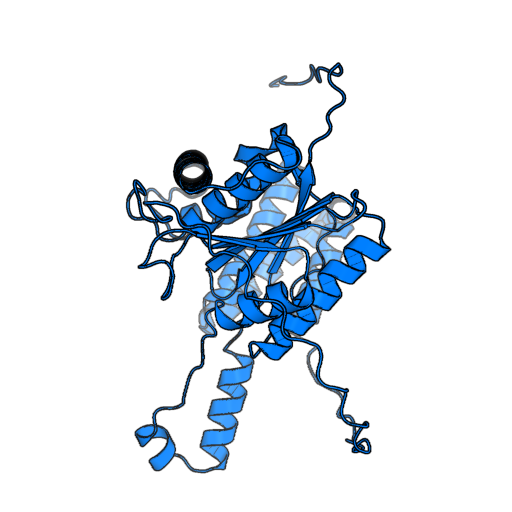69 C C . GLU A 1 281 ? 7.497 11.241 -4.293 1.00 76.12 281 GLU A C 1
ATOM 2171 O O . GLU A 1 281 ? 6.984 10.367 -4.992 1.00 76.12 281 GLU A O 1
ATOM 2176 N N . PHE A 1 282 ? 7.560 12.521 -4.653 1.00 76.56 282 PHE A N 1
ATOM 2177 C CA . PHE A 1 282 ? 7.192 12.997 -5.977 1.00 76.56 282 PHE A CA 1
ATOM 2178 C C . PHE A 1 282 ? 8.432 13.030 -6.849 1.00 76.56 282 PHE A C 1
ATOM 2180 O O . PHE A 1 282 ? 9.442 13.644 -6.495 1.00 76.56 282 PHE A O 1
ATOM 2187 N N . VAL A 1 283 ? 8.349 12.389 -8.008 1.00 67.19 283 VAL A N 1
ATOM 2188 C CA . VAL A 1 283 ? 9.404 12.513 -9.001 1.00 67.19 283 VAL A CA 1
ATOM 2189 C C . VAL A 1 283 ? 9.211 13.863 -9.685 1.00 67.19 283 VAL A C 1
ATOM 2191 O O . VAL A 1 283 ? 8.336 14.026 -10.534 1.00 67.19 283 VAL A O 1
ATOM 2194 N N . ASN A 1 284 ? 10.014 14.837 -9.259 1.00 62.09 284 ASN A N 1
ATOM 2195 C CA . ASN A 1 284 ? 10.143 16.131 -9.914 1.00 62.09 284 ASN A CA 1
ATOM 2196 C C . ASN A 1 284 ? 11.351 16.072 -10.837 1.00 62.09 284 ASN A C 1
ATOM 2198 O O . ASN A 1 284 ? 12.495 16.047 -10.385 1.00 62.09 284 ASN A O 1
ATOM 2202 N N . HIS A 1 285 ? 11.100 16.062 -12.136 1.00 57.66 285 HIS A N 1
ATOM 2203 C CA . HIS A 1 285 ? 12.162 16.192 -13.111 1.00 57.66 285 HIS A CA 1
ATOM 2204 C C . HIS A 1 285 ? 12.370 17.670 -13.415 1.00 57.66 285 HIS A C 1
ATOM 2206 O O . HIS A 1 285 ? 11.529 18.328 -14.023 1.00 57.66 285 HIS A O 1
ATOM 2212 N N . THR A 1 286 ? 13.492 18.205 -12.951 1.00 59.53 286 THR A N 1
ATOM 2213 C CA . THR A 1 286 ? 13.954 19.531 -13.352 1.00 59.53 286 THR A CA 1
ATOM 2214 C C . THR A 1 286 ? 14.748 19.395 -14.642 1.00 59.53 286 THR A C 1
ATOM 2216 O O . THR A 1 286 ? 15.691 18.602 -14.693 1.00 59.53 286 THR A O 1
ATOM 2219 N N . ILE A 1 287 ? 14.395 20.170 -15.669 1.00 60.97 287 ILE A N 1
ATOM 2220 C CA . ILE A 1 287 ? 15.265 20.345 -16.836 1.00 60.97 287 ILE A CA 1
ATOM 2221 C C . ILE A 1 287 ? 16.595 20.911 -16.323 1.00 60.97 287 ILE A C 1
ATOM 2223 O O . ILE A 1 287 ? 16.600 21.904 -15.592 1.00 60.97 287 ILE A O 1
ATOM 2227 N N . ASP A 1 288 ? 17.703 20.245 -16.657 1.00 68.06 288 ASP A N 1
ATOM 2228 C CA . ASP A 1 288 ? 19.051 20.648 -16.248 1.00 68.06 288 ASP A CA 1
ATOM 2229 C C . ASP A 1 288 ? 19.273 22.131 -16.577 1.00 68.06 288 ASP A C 1
ATOM 2231 O O . ASP A 1 288 ? 18.988 22.576 -17.689 1.00 68.06 288 ASP A O 1
ATOM 2235 N N . SER A 1 289 ? 19.770 22.910 -15.616 1.00 71.06 289 SER A N 1
ATOM 2236 C CA . SER A 1 289 ? 19.937 24.357 -15.777 1.00 71.06 289 SER A CA 1
ATOM 2237 C C . SER A 1 289 ? 20.884 24.733 -16.920 1.00 71.06 289 SER A C 1
ATOM 2239 O O . SER A 1 289 ? 20.714 25.788 -17.525 1.00 71.06 289 SER A O 1
ATOM 2241 N N . ASN A 1 290 ? 21.856 23.879 -17.248 1.00 71.25 290 ASN A N 1
ATOM 2242 C CA . ASN A 1 290 ? 22.752 24.073 -18.386 1.00 71.25 290 ASN A CA 1
ATOM 2243 C C . ASN A 1 290 ? 22.036 23.794 -19.707 1.00 71.25 290 ASN A C 1
ATOM 2245 O O . ASN A 1 290 ? 22.275 24.503 -20.678 1.00 71.25 290 ASN A O 1
ATOM 2249 N N . LEU A 1 291 ? 21.131 22.811 -19.732 1.00 64.88 291 LEU A N 1
ATOM 2250 C CA . LEU A 1 291 ? 20.268 22.540 -20.883 1.00 64.88 291 LEU A CA 1
ATOM 2251 C C . LEU A 1 291 ? 19.250 23.676 -21.076 1.00 64.88 291 LEU A C 1
ATOM 2253 O O . LEU A 1 291 ? 19.047 24.152 -22.187 1.00 64.88 291 LEU A O 1
ATOM 2257 N N . ALA A 1 292 ? 18.675 24.185 -19.985 1.00 68.50 292 ALA A N 1
ATOM 2258 C CA . ALA A 1 292 ? 17.773 25.333 -20.005 1.00 68.50 292 ALA A CA 1
ATOM 2259 C C . ALA A 1 292 ? 18.463 26.634 -20.462 1.00 68.50 292 ALA A C 1
ATOM 2261 O O . ALA A 1 292 ? 17.809 27.515 -21.009 1.00 68.50 292 ALA A O 1
ATOM 2262 N N . ALA A 1 293 ? 19.778 26.765 -20.264 1.00 74.75 293 ALA A N 1
ATOM 2263 C CA . ALA A 1 293 ? 20.539 27.940 -20.690 1.00 74.75 293 ALA A CA 1
ATOM 2264 C C . ALA A 1 293 ? 20.841 27.975 -22.200 1.00 74.75 293 ALA A C 1
ATOM 2266 O O . ALA A 1 293 ? 21.134 29.046 -22.730 1.00 74.75 293 ALA A O 1
ATOM 2267 N N . ILE A 1 294 ? 20.792 26.827 -22.883 1.00 78.69 294 ILE A N 1
ATOM 2268 C CA . ILE A 1 294 ? 21.097 26.705 -24.321 1.00 78.69 294 ILE A CA 1
ATOM 2269 C C . ILE A 1 294 ? 19.859 26.504 -25.197 1.00 78.69 294 ILE A C 1
ATOM 2271 O O . ILE A 1 294 ? 19.948 26.692 -26.408 1.00 78.69 294 ILE A O 1
ATOM 2275 N N . LEU A 1 295 ? 18.715 26.152 -24.609 1.00 75.56 295 LEU A N 1
ATOM 2276 C CA . LEU A 1 295 ? 17.440 26.050 -25.316 1.00 75.56 295 LEU A CA 1
ATOM 2277 C C . LEU A 1 295 ? 16.739 27.410 -25.380 1.00 75.56 295 LEU A C 1
ATOM 2279 O O . LEU A 1 295 ? 16.749 28.188 -24.423 1.00 75.56 295 LEU A O 1
ATOM 2283 N N . SER A 1 296 ? 16.072 27.688 -26.500 1.00 84.19 296 SER A N 1
ATOM 2284 C CA . SER A 1 296 ? 15.145 28.815 -26.575 1.00 84.19 296 SER A CA 1
ATOM 2285 C C . SER A 1 296 ? 13.947 28.595 -25.647 1.00 84.19 296 SER A C 1
ATOM 2287 O O . SER A 1 296 ? 13.631 27.477 -25.237 1.00 84.19 296 SER A O 1
ATOM 2289 N N . LYS A 1 297 ? 13.232 29.675 -25.323 1.00 81.12 297 LYS A N 1
ATOM 2290 C CA . LYS A 1 297 ? 12.048 29.616 -24.454 1.00 81.12 297 LYS A CA 1
ATOM 2291 C C . LYS A 1 297 ? 10.953 28.692 -25.007 1.00 81.12 297 LYS A C 1
ATOM 2293 O O . LYS A 1 297 ? 10.284 28.013 -24.229 1.00 81.12 297 LYS A O 1
ATOM 2298 N N . ASP A 1 298 ? 10.794 28.652 -26.326 1.00 80.81 298 ASP A N 1
ATOM 2299 C CA . ASP A 1 298 ? 9.787 27.822 -26.991 1.00 80.81 298 ASP A CA 1
ATOM 2300 C C . ASP A 1 298 ? 10.207 26.346 -26.999 1.00 80.81 298 ASP A C 1
ATOM 2302 O O . ASP A 1 298 ? 9.379 25.479 -26.727 1.00 80.81 298 ASP A O 1
ATOM 2306 N N . GLU A 1 299 ? 11.498 26.054 -27.1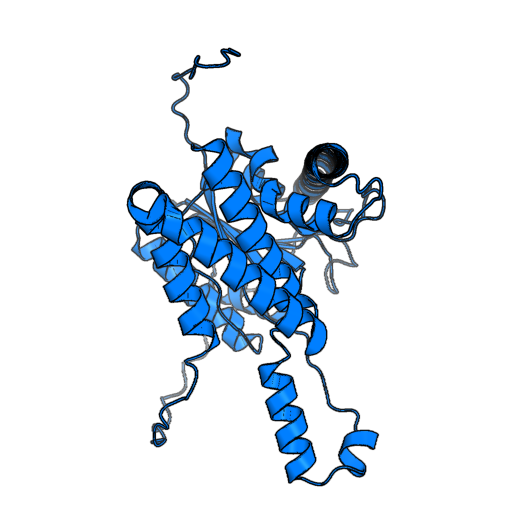93 1.00 76.69 299 GLU A N 1
ATOM 2307 C CA . GLU A 1 299 ? 12.045 24.695 -27.071 1.00 76.69 299 GLU A CA 1
ATOM 2308 C C . GLU A 1 299 ? 11.971 24.181 -25.634 1.00 76.69 299 GLU A C 1
ATOM 2310 O O . GLU A 1 299 ? 11.580 23.042 -25.423 1.00 76.69 299 GLU A O 1
ATOM 2315 N N . LEU A 1 300 ? 12.272 25.017 -24.637 1.00 76.38 300 LEU A N 1
ATOM 2316 C CA . LEU A 1 300 ? 12.075 24.699 -23.220 1.00 76.38 300 LEU A CA 1
ATOM 2317 C C . LEU A 1 300 ? 10.611 24.387 -22.911 1.00 76.38 300 LEU A C 1
ATOM 2319 O O . LEU A 1 300 ? 10.327 23.438 -22.187 1.00 76.38 300 LEU A O 1
ATOM 2323 N N . THR A 1 301 ? 9.688 25.170 -23.471 1.00 74.75 301 THR A N 1
ATOM 2324 C CA . THR A 1 301 ? 8.247 24.973 -23.276 1.00 74.75 301 THR A CA 1
ATOM 2325 C C . THR A 1 301 ? 7.784 23.678 -23.937 1.00 74.75 301 THR A C 1
ATOM 2327 O O . THR A 1 301 ? 7.109 22.890 -23.288 1.00 74.75 301 THR A O 1
ATOM 2330 N N . GLN A 1 302 ? 8.201 23.390 -25.173 1.00 74.25 302 GLN A N 1
ATOM 2331 C CA . GLN A 1 302 ? 7.897 22.116 -25.832 1.00 74.25 302 GLN A CA 1
ATOM 2332 C C . GLN A 1 302 ? 8.551 20.925 -25.139 1.00 74.25 302 GLN A C 1
ATOM 2334 O O . GLN A 1 302 ? 7.921 19.878 -25.019 1.00 74.25 302 GLN A O 1
ATOM 2339 N N . LEU A 1 303 ? 9.795 21.067 -24.671 1.00 71.25 303 LEU A N 1
ATOM 2340 C CA . LEU A 1 303 ? 10.476 20.020 -23.925 1.00 71.25 303 LEU A CA 1
ATOM 2341 C C . LEU A 1 303 ? 9.702 19.742 -22.642 1.00 71.25 303 LEU A C 1
ATOM 2343 O O . LEU A 1 303 ? 9.388 18.591 -22.400 1.00 71.25 303 LEU A O 1
ATOM 2347 N N . GLN A 1 304 ? 9.320 20.775 -21.886 1.00 69.56 304 GLN A N 1
ATOM 2348 C CA . GLN A 1 304 ? 8.512 20.651 -20.674 1.00 69.56 304 GLN A CA 1
ATOM 2349 C C . GLN A 1 304 ? 7.117 20.077 -20.962 1.00 69.56 304 GLN A C 1
ATOM 2351 O O . GLN A 1 304 ? 6.661 19.223 -20.220 1.00 69.56 304 GLN A O 1
ATOM 2356 N N . GLU A 1 305 ? 6.444 20.478 -22.042 1.00 67.31 305 GLU A N 1
ATOM 2357 C CA . GLU A 1 305 ? 5.123 19.954 -22.417 1.00 67.31 305 GLU A CA 1
ATOM 2358 C C . GLU A 1 305 ? 5.175 18.494 -22.879 1.00 67.31 305 GLU A C 1
ATOM 2360 O O . GLU A 1 305 ? 4.304 17.703 -22.518 1.00 67.31 305 GLU A O 1
ATOM 2365 N N . ASN A 1 306 ? 6.183 18.117 -23.668 1.00 63.66 306 ASN A N 1
ATOM 2366 C CA . ASN A 1 306 ? 6.421 16.727 -24.054 1.00 63.66 306 ASN A CA 1
ATOM 2367 C C . ASN A 1 306 ? 6.837 15.909 -22.835 1.00 63.66 306 ASN A C 1
ATOM 2369 O O . ASN A 1 306 ? 6.364 14.791 -22.660 1.00 63.66 306 ASN A O 1
ATOM 2373 N N . TYR A 1 307 ? 7.635 16.495 -21.945 1.00 64.12 307 TYR A N 1
ATOM 2374 C CA . TYR A 1 307 ? 8.008 15.886 -20.683 1.00 64.12 307 TYR A CA 1
ATOM 2375 C C . TYR A 1 307 ? 6.786 15.655 -19.807 1.00 64.12 307 TYR A C 1
ATOM 2377 O O . TYR A 1 307 ? 6.578 14.540 -19.369 1.00 64.12 307 TYR A O 1
ATOM 2385 N N . ASP A 1 308 ? 5.923 16.641 -19.598 1.00 59.06 308 ASP A N 1
ATOM 2386 C CA . ASP A 1 308 ? 4.699 16.525 -18.800 1.00 59.06 308 ASP A CA 1
ATOM 2387 C C . ASP A 1 308 ? 3.683 15.551 -19.433 1.00 59.06 308 ASP A C 1
ATOM 2389 O O . ASP A 1 308 ? 2.894 14.928 -18.723 1.00 59.06 308 ASP A O 1
ATOM 2393 N N . LYS A 1 309 ? 3.699 15.383 -20.764 1.00 58.16 309 LYS A N 1
ATOM 2394 C CA . LYS A 1 309 ? 2.877 14.390 -21.484 1.00 58.16 309 LYS A CA 1
ATOM 2395 C C . LYS A 1 309 ? 3.452 12.970 -21.418 1.00 58.16 309 LYS A C 1
ATOM 2397 O O . LYS A 1 309 ? 2.686 12.006 -21.382 1.00 58.16 309 LYS A O 1
ATOM 2402 N N . GLU A 1 310 ? 4.775 12.822 -21.420 1.00 49.53 310 GLU A N 1
ATOM 2403 C CA . GLU A 1 310 ? 5.472 11.527 -21.398 1.00 49.53 310 GLU A CA 1
ATOM 2404 C C . GLU A 1 310 ? 5.786 11.034 -19.977 1.00 49.53 310 GLU A C 1
ATOM 2406 O O . GLU A 1 310 ? 5.814 9.824 -19.727 1.00 49.53 310 GLU A O 1
ATOM 2411 N N . SER A 1 311 ? 5.963 11.959 -19.033 1.00 48.88 311 SER A N 1
ATOM 2412 C CA . SER A 1 311 ? 6.119 11.723 -17.602 1.00 48.88 311 SER A CA 1
ATOM 2413 C C . SER A 1 311 ? 4.754 11.452 -16.991 1.00 48.88 311 SER A C 1
ATOM 2415 O O . SER A 1 311 ? 4.153 12.246 -16.277 1.00 48.88 311 SER A O 1
ATOM 2417 N N . ARG A 1 312 ? 4.264 10.236 -17.216 1.00 53.00 312 ARG A N 1
ATOM 2418 C CA . ARG A 1 312 ? 3.157 9.624 -16.461 1.00 53.00 312 ARG A CA 1
ATOM 2419 C C . ARG A 1 312 ? 3.531 9.384 -14.985 1.00 53.00 312 ARG A C 1
ATOM 2421 O O . ARG A 1 312 ? 3.166 8.366 -14.396 1.00 53.00 312 ARG A O 1
ATOM 2428 N N . HIS A 1 313 ? 4.356 10.249 -14.417 1.00 61.78 313 HIS A N 1
ATOM 2429 C CA . HIS A 1 313 ? 5.044 10.084 -13.155 1.00 61.78 313 HIS A CA 1
ATOM 2430 C C . HIS A 1 313 ? 4.211 10.803 -12.096 1.00 61.78 313 HIS A C 1
ATOM 2432 O O . HIS A 1 313 ? 3.747 11.918 -12.311 1.00 61.78 313 HIS A O 1
ATOM 2438 N N . ASN A 1 314 ? 3.968 10.119 -10.979 1.00 66.94 314 ASN A N 1
ATOM 2439 C CA . ASN A 1 314 ? 2.989 10.435 -9.937 1.00 66.94 314 ASN A CA 1
ATOM 2440 C C . ASN A 1 314 ? 1.522 10.062 -10.272 1.00 66.94 314 ASN A C 1
ATOM 2442 O O . ASN A 1 314 ? 0.585 10.828 -10.042 1.00 66.94 314 ASN A O 1
ATOM 2446 N N . ARG A 1 315 ? 1.291 8.849 -10.791 1.00 69.25 315 ARG A N 1
ATOM 2447 C CA . ARG A 1 315 ? -0.052 8.243 -10.798 1.00 69.25 315 ARG A CA 1
ATOM 2448 C C . ARG A 1 315 ? -0.349 7.633 -9.441 1.00 69.25 315 ARG A C 1
ATOM 2450 O O . ARG A 1 315 ? 0.381 6.745 -9.013 1.00 69.25 315 ARG A O 1
ATOM 2457 N N . LEU A 1 316 ? -1.423 8.093 -8.808 1.00 74.12 316 LEU A N 1
ATOM 2458 C CA . LEU A 1 316 ? -2.001 7.458 -7.639 1.00 74.12 316 LEU A CA 1
ATOM 2459 C C . LEU A 1 316 ? -2.934 6.338 -8.103 1.00 74.12 316 LEU A C 1
ATOM 2461 O O . LEU A 1 316 ? -4.020 6.597 -8.625 1.00 74.12 316 LEU A O 1
ATOM 2465 N N . GLY A 1 317 ? -2.505 5.097 -7.909 1.00 73.88 317 GLY A N 1
ATOM 2466 C CA . GLY A 1 317 ? -3.387 3.935 -7.944 1.00 73.88 317 GLY A CA 1
ATOM 2467 C C . GLY A 1 317 ? -3.911 3.644 -6.545 1.00 73.88 317 GLY A C 1
ATOM 2468 O O . GLY A 1 317 ? -3.165 3.774 -5.575 1.00 73.88 317 GLY A O 1
ATOM 2469 N N . ALA A 1 318 ? -5.175 3.243 -6.432 1.00 76.12 318 ALA A N 1
ATOM 2470 C CA . ALA A 1 318 ? -5.697 2.710 -5.185 1.00 76.12 318 ALA A CA 1
ATOM 2471 C C . ALA A 1 318 ? -6.440 1.402 -5.428 1.00 76.12 318 ALA A C 1
ATOM 2473 O O . ALA A 1 318 ? -7.341 1.351 -6.266 1.00 76.12 318 ALA A O 1
ATOM 2474 N N . TYR A 1 319 ? -6.078 0.369 -4.672 1.00 81.00 319 TYR A N 1
ATOM 2475 C CA . TYR A 1 319 ? -6.821 -0.882 -4.624 1.00 81.00 319 TYR A CA 1
ATOM 2476 C C . TYR A 1 319 ? -7.471 -1.020 -3.252 1.00 81.00 319 TYR A C 1
ATOM 2478 O O . TYR A 1 319 ? -6.795 -0.984 -2.223 1.00 81.00 319 TYR A O 1
ATOM 2486 N N . VAL A 1 320 ? -8.799 -1.108 -3.239 1.00 81.69 320 VAL A N 1
ATOM 2487 C CA . VAL A 1 320 ? -9.580 -1.191 -2.003 1.00 81.69 320 VAL A CA 1
ATOM 2488 C C . VAL A 1 320 ? -9.751 -2.649 -1.617 1.00 81.69 320 VAL A C 1
ATOM 2490 O O . VAL A 1 320 ? -10.098 -3.484 -2.448 1.00 81.69 320 VAL A O 1
ATOM 2493 N N . VAL A 1 321 ? -9.564 -2.936 -0.334 1.00 85.19 321 VAL A N 1
ATOM 2494 C CA . VAL A 1 321 ? -9.850 -4.236 0.270 1.00 85.19 321 VAL A CA 1
ATOM 2495 C C . VAL A 1 321 ? -10.752 -4.067 1.481 1.00 85.19 321 VAL A C 1
ATOM 2497 O O . VAL A 1 321 ? -10.692 -3.072 2.207 1.00 85.19 321 VAL A O 1
ATOM 2500 N N . ILE A 1 322 ? -11.593 -5.063 1.710 1.00 86.69 322 ILE A N 1
ATOM 2501 C CA . ILE A 1 322 ? -12.442 -5.181 2.894 1.00 86.69 322 ILE A CA 1
ATOM 2502 C C . ILE A 1 322 ? -12.119 -6.495 3.614 1.00 86.69 322 ILE A C 1
ATOM 2504 O O . ILE A 1 322 ? -11.619 -7.421 2.968 1.00 86.69 322 ILE A O 1
ATOM 2508 N N . PRO A 1 323 ? -12.371 -6.605 4.934 1.00 83.25 323 PRO A N 1
ATOM 2509 C CA . PRO A 1 323 ? -12.217 -7.878 5.626 1.00 83.25 323 PRO A CA 1
ATOM 2510 C C . PRO A 1 323 ? -13.057 -8.951 4.931 1.00 83.25 323 PRO A C 1
ATOM 2512 O O . PRO A 1 323 ? -14.243 -8.731 4.667 1.00 83.25 323 PRO A O 1
ATOM 2515 N N . ASN A 1 324 ? -12.459 -10.111 4.668 1.00 83.44 324 ASN A N 1
ATOM 2516 C CA . ASN A 1 324 ? -13.195 -11.278 4.211 1.00 83.44 324 ASN A CA 1
ATOM 2517 C C . ASN A 1 324 ? -13.967 -11.848 5.403 1.00 83.44 324 ASN A C 1
ATOM 2519 O O . ASN A 1 324 ? -13.506 -12.728 6.126 1.00 83.44 324 ASN A O 1
ATOM 2523 N N . VAL A 1 325 ? -15.151 -11.295 5.651 1.00 69.88 325 VAL A N 1
ATOM 2524 C CA . VAL A 1 325 ? -16.137 -11.885 6.556 1.00 69.88 325 VAL A CA 1
ATOM 2525 C C . VAL A 1 325 ? -16.779 -13.062 5.828 1.00 69.88 325 VAL A C 1
ATOM 2527 O O . VAL A 1 325 ? -17.961 -13.040 5.493 1.00 69.88 325 VAL A O 1
ATOM 2530 N N . GLN A 1 326 ? -15.999 -14.114 5.564 1.00 52.97 326 GLN A N 1
ATOM 2531 C CA . GLN A 1 326 ? -16.616 -15.417 5.386 1.00 52.97 326 GLN A CA 1
ATOM 2532 C C . GLN A 1 326 ? -17.348 -15.708 6.698 1.00 52.97 326 GLN A C 1
ATOM 2534 O O . GLN A 1 326 ? -16.714 -15.678 7.760 1.00 52.97 326 GLN A O 1
ATOM 2539 N N . PRO A 1 327 ? -18.677 -15.913 6.685 1.00 43.03 327 PRO A N 1
ATOM 2540 C CA . PRO A 1 327 ? -19.367 -16.344 7.886 1.00 43.03 327 PRO A CA 1
ATOM 2541 C C . PRO A 1 327 ? -18.671 -17.621 8.356 1.00 43.03 327 PRO A C 1
ATOM 2543 O O . PRO A 1 327 ? -18.615 -18.600 7.610 1.00 43.03 327 PRO A O 1
ATOM 2546 N N . GLN A 1 328 ? -18.091 -17.588 9.560 1.00 38.62 328 GLN A N 1
ATOM 2547 C CA . GLN A 1 328 ? -17.516 -18.767 10.203 1.00 38.62 328 GLN A CA 1
ATOM 2548 C C . GLN A 1 328 ? -18.592 -19.863 10.205 1.00 38.62 328 GLN A C 1
ATOM 2550 O O . GLN A 1 328 ? -19.530 -19.804 10.995 1.00 38.62 328 GLN A O 1
ATOM 2555 N N . GLY A 1 329 ? -18.524 -20.801 9.256 1.00 35.59 329 GLY A N 1
ATOM 2556 C CA . GLY A 1 329 ? -19.551 -21.830 9.082 1.00 35.59 329 GLY A CA 1
ATOM 2557 C C . GLY A 1 329 ? -19.872 -22.254 7.647 1.00 35.59 329 GLY A C 1
ATOM 2558 O O . GLY A 1 329 ? -20.565 -23.252 7.489 1.00 35.59 329 GLY A O 1
ATOM 2559 N N . TRP A 1 330 ? -19.385 -21.573 6.605 1.00 28.98 330 TRP A N 1
ATOM 2560 C CA . TRP A 1 330 ? -19.593 -22.024 5.220 1.00 28.98 330 TRP A CA 1
ATOM 2561 C C . TRP A 1 330 ? -18.280 -22.519 4.621 1.00 28.98 330 TRP A C 1
ATOM 2563 O O . TRP A 1 330 ? -17.552 -21.782 3.967 1.00 28.98 330 TRP A O 1
ATOM 2573 N N . SER A 1 331 ? -17.972 -23.797 4.849 1.00 27.02 331 SER A N 1
ATOM 2574 C CA . SER A 1 331 ? -16.955 -24.494 4.067 1.00 27.02 331 SER A CA 1
ATOM 2575 C C . SER A 1 331 ? -17.442 -24.595 2.621 1.00 27.02 331 SER A C 1
ATOM 2577 O O . SER A 1 331 ? -18.323 -25.404 2.318 1.00 27.02 331 SER A O 1
ATOM 2579 N N . PHE A 1 332 ? -16.867 -23.806 1.715 1.00 25.09 332 PHE A N 1
ATOM 2580 C CA . PHE A 1 332 ? -16.925 -24.126 0.293 1.00 25.09 332 PHE A CA 1
ATOM 2581 C C . PHE A 1 332 ? -16.056 -25.366 0.061 1.00 25.09 332 PHE A C 1
ATOM 2583 O O . PHE A 1 332 ? -14.841 -25.293 -0.097 1.00 25.09 332 PHE A O 1
ATOM 2590 N N . SER A 1 333 ? -16.697 -26.532 0.103 1.00 31.80 333 SER A N 1
ATOM 2591 C CA . SER A 1 333 ? -16.191 -27.725 -0.564 1.00 31.80 333 SER A CA 1
ATOM 2592 C C . SER A 1 333 ? -16.742 -27.709 -1.991 1.00 31.80 333 SER A C 1
ATOM 2594 O O . SER A 1 333 ? -17.953 -27.673 -2.192 1.00 31.80 333 SER A O 1
ATOM 2596 N N . GLY A 1 334 ? -15.849 -27.676 -2.980 1.00 23.34 334 GLY A N 1
ATOM 2597 C CA . GLY A 1 334 ? -16.189 -27.759 -4.404 1.00 23.34 334 GLY A CA 1
ATOM 2598 C C . GLY A 1 334 ? -15.439 -26.710 -5.231 1.00 23.34 334 GLY A C 1
ATOM 2599 O O . GLY A 1 334 ? -15.502 -25.533 -4.913 1.00 23.34 334 GLY A O 1
ATOM 2600 N N . TYR A 1 335 ? -14.702 -27.028 -6.292 1.00 24.83 335 TYR A N 1
ATOM 2601 C CA . TYR A 1 335 ? -14.485 -28.294 -6.986 1.00 24.83 335 TYR A CA 1
ATOM 2602 C C . TYR A 1 335 ? -13.069 -28.288 -7.567 1.00 24.83 335 TYR A C 1
ATOM 2604 O O . TYR A 1 335 ? -12.684 -27.365 -8.277 1.00 24.83 335 TYR A O 1
ATOM 2612 N N . CYS A 1 336 ? -12.321 -29.353 -7.295 1.00 23.77 336 CYS A N 1
ATOM 2613 C CA . CYS A 1 336 ? -11.256 -29.815 -8.165 1.00 23.77 336 CYS A CA 1
ATOM 2614 C C . CYS A 1 336 ? -11.801 -31.088 -8.813 1.00 23.77 336 CYS A C 1
ATOM 2616 O O . CYS A 1 336 ? -11.922 -32.112 -8.145 1.00 23.77 336 CYS A O 1
ATOM 2618 N N . THR A 1 337 ? -12.181 -31.019 -10.083 1.00 21.28 337 THR A N 1
ATOM 2619 C CA . THR A 1 337 ? -12.290 -32.211 -10.925 1.00 21.28 337 THR A CA 1
ATOM 2620 C C . THR A 1 337 ? -11.606 -31.901 -12.236 1.00 21.28 337 THR A C 1
ATOM 2622 O O . THR A 1 337 ? -12.093 -31.120 -13.047 1.00 21.28 337 THR A O 1
ATOM 2625 N N . ILE A 1 338 ? -10.435 -32.510 -12.370 1.00 26.83 338 ILE A N 1
ATOM 2626 C CA . ILE A 1 338 ? -9.733 -32.728 -13.621 1.00 26.83 338 ILE A CA 1
ATOM 2627 C C . ILE A 1 338 ? -10.617 -33.641 -14.476 1.00 26.83 338 ILE A C 1
ATOM 2629 O O . ILE A 1 338 ? -10.991 -34.727 -14.025 1.00 26.83 338 ILE A O 1
ATOM 2633 N N . SER A 1 339 ? -10.903 -33.211 -15.700 1.00 27.84 339 SER A N 1
ATOM 2634 C CA . SER A 1 339 ? -11.132 -34.088 -16.851 1.00 27.84 339 SER A CA 1
ATOM 2635 C C . SER A 1 339 ? -10.620 -33.395 -18.098 1.00 27.84 339 SER A C 1
ATOM 2637 O O . SER A 1 339 ? -11.121 -32.273 -18.350 1.00 27.84 339 SER A O 1
#

Radius of gyration: 23.29 Å; chains: 1; bounding box: 44×70×57 Å

Sequence (339 aa):
MELVRDKLMFEIENSFLIAEYSKKPAEMQKLGAKIEDLRGTLLTHQDAFQEVINQYDQRYLGLISKEAPNPTRQTPKPAPKPKPQQVQPPSPLIVGTINQKANAKGYGETCSGTAVAFLAKTLTENRPTINGQFIDDVVREGNEAYDAIYSRKQAYMKTVSGIDEESAASRQLAAMDIQEAFADRLSPGKSPGMVEVKNSAELTNALRSGVNQLLADGHKFFGMTLTLNGKTYALTVDARGREPQFIFFDSHGTGESLGNAFALQTTNREALFRKIGETAEFVNHTIDSNLAAILSKDELTQLQENYDKESRHNRLGAYVVIPNVQPQGWSFSGYCTIS

pLDDT: mean 74.86, std 18.89, range [21.28, 97.44]

Foldseek 3Di:
DVVVVVVLVVVLVVLVVCCLPVPDPVSVVVSVVVNVVSVVVCVVVCVVCVVVNVVVVVVVCVVVPPDDDDDDDDDDDDDDDDDDDDDDPFFDKAFAPAFLPVPAPPDPQLLLLLQVLLQLCCQQVPHDDDHRVSSVVSSVRSRVLLVVQLVVLQVVCCVPPVPNDPDPVSSVVSSVCSVVSRVLWKDFDDWPFKDAAQALVSQLVVVVVRVVVCVVVVDQWKKKWKDAQSHIKIWIWHNPDPFIKIKIWHRQDDDPNNRHIIMGIDSDSSSVSSVCRVPDDFDDDDDPVVNVVPDDPVRVVVVVVVCVVSCSHTMITMTMIHTPPPPPPDPPDDDDDDD

Secondary structure (DSSP, 8-state):
-HHHHHHHHHHHHHHHHHHHHH--HHHHHHHHHHHHHHHHHHHTTHHHHHHHHHHHHHHHHHHH--PPPPPPPPPPPPPPPPP----PPPPPEEE-S--TTTT-SS-S-THHHHHHHHHHHHHHTTS----HHHHHHHHHHHHHHHHHHHHHHHHHHHHHH---S--HHHHHHHHHSGGGGGTTTEEE------EE--SHHHHHHHHHHHHHHHHHTT--EEEEEEEETTEEEEEEEE-SSSS-EEEEEESS--GGGTTS-EEEEES-HHHHHHHHHHHSPP---PPPHHHHHHS-HHHHHHHHHHHHHH---SEEEEEEEEE----TT----------